Protein AF-A0AAW2S6A3-F1 (afdb_monomer_lite)

Radius of gyration: 23.34 Å; chains: 1; bounding box: 67×67×76 Å

Sequence (200 aa):
MFRDVSACNTYNYGDAVYWDARYVQEANCGSFDWYQRYSALRPFIRKYLSPSSRVLMVGCGNAVISEDMVKDGFEDIMNIDISSVAIEMMRKKLLKPGGLYMLITYGDPTVRMPHINQPVYNWKIELYIIPRPGFQRPAGSTESRSHLEPVPLTEKGLLPGDYVLEDPDSHFIYMCKKIDEPIDLSDKSTNPLTDGEMQR

Secondary structure (DSSP, 8-state):
-----TT-----TT-HHHHHHHHHHHTTT----SS--HHHHHHHHHHH--TTSEEEEES-TT-SHHHHHHHTT--EEEEE-S-HHHHHHHHHHH--TT-EEEEEES--HHHHHHHH--GGG-EEEEEEEEPPTT--PPTT------TTSPBP--TTSPPPTT---SSTTPEEEEEEEE-SS---TTS-------------

Structure (mmCIF, N/CA/C/O backbone):
data_AF-A0AAW2S6A3-F1
#
_entry.id   AF-A0AAW2S6A3-F1
#
loop_
_atom_site.group_PDB
_atom_site.id
_atom_site.type_symbol
_atom_site.label_atom_id
_atom_site.label_alt_id
_atom_site.label_comp_id
_atom_site.label_asym_id
_atom_site.label_entity_id
_atom_site.label_seq_id
_atom_site.pdbx_PDB_ins_code
_atom_site.Cartn_x
_atom_site.Cartn_y
_atom_site.Cartn_z
_atom_site.occupancy
_atom_site.B_iso_or_equiv
_atom_site.auth_seq_id
_atom_site.auth_comp_id
_atom_site.auth_asym_id
_atom_site.auth_atom_id
_atom_site.pdbx_PDB_model_num
ATOM 1 N N . MET A 1 1 ? -18.385 -50.351 -0.160 1.00 39.22 1 MET A N 1
ATOM 2 C CA . MET A 1 1 ? -18.879 -49.093 0.437 1.00 39.22 1 MET A CA 1
ATOM 3 C C . MET A 1 1 ? -18.134 -47.960 -0.250 1.00 39.22 1 MET A C 1
ATOM 5 O O . MET A 1 1 ? -16.996 -47.684 0.104 1.00 39.22 1 MET A O 1
ATOM 9 N N . PHE A 1 2 ? -18.708 -47.414 -1.322 1.00 40.25 2 PHE A N 1
ATOM 10 C CA . PHE A 1 2 ? -18.139 -46.255 -2.007 1.00 40.25 2 PHE A CA 1
ATOM 11 C C . PHE A 1 2 ? -18.362 -45.039 -1.109 1.00 40.25 2 PHE A C 1
ATOM 13 O O . PHE A 1 2 ? -19.500 -44.753 -0.743 1.00 40.25 2 PHE A O 1
ATOM 20 N N . ARG A 1 3 ? -17.281 -44.376 -0.689 1.00 41.81 3 ARG A N 1
ATOM 21 C CA . ARG A 1 3 ? -17.386 -43.047 -0.089 1.00 41.81 3 ARG A CA 1
ATOM 22 C C . ARG A 1 3 ? -17.643 -42.077 -1.231 1.00 41.81 3 ARG A C 1
ATOM 24 O O . ARG A 1 3 ? -16.766 -41.858 -2.058 1.00 41.81 3 ARG A O 1
ATOM 31 N N . ASP A 1 4 ? -18.862 -41.567 -1.278 1.00 42.16 4 ASP A N 1
ATOM 32 C CA . ASP A 1 4 ? -19.198 -40.380 -2.043 1.00 42.16 4 ASP A CA 1
ATOM 33 C C . ASP A 1 4 ? -18.387 -39.201 -1.474 1.00 42.16 4 ASP A C 1
ATOM 35 O O . ASP A 1 4 ? -18.490 -38.883 -0.289 1.00 42.16 4 ASP A O 1
ATOM 39 N N . VAL A 1 5 ? -17.509 -38.623 -2.295 1.00 46.72 5 VAL A N 1
ATOM 40 C CA . VAL A 1 5 ? -16.659 -37.469 -1.942 1.00 46.72 5 VAL A CA 1
ATOM 41 C C . VAL A 1 5 ? -17.256 -36.168 -2.506 1.00 46.72 5 VAL A C 1
ATOM 43 O O . VAL A 1 5 ? -16.611 -35.123 -2.493 1.00 46.72 5 VAL A O 1
ATOM 46 N N . SER A 1 6 ? -18.503 -36.188 -2.987 1.00 52.09 6 SER A N 1
ATOM 47 C CA . SER A 1 6 ? -19.123 -35.075 -3.717 1.00 52.09 6 SER A CA 1
ATOM 48 C C . SER A 1 6 ? -19.637 -33.906 -2.849 1.00 52.09 6 SER A C 1
ATOM 50 O O . SER A 1 6 ? -20.506 -33.159 -3.298 1.00 52.09 6 SER A O 1
ATOM 52 N N . ALA A 1 7 ? -19.134 -33.680 -1.629 1.00 43.81 7 ALA A N 1
ATOM 53 C CA . ALA A 1 7 ? -19.635 -32.566 -0.804 1.00 43.81 7 ALA A CA 1
ATOM 54 C C . ALA A 1 7 ? -18.634 -31.889 0.150 1.00 43.81 7 ALA A C 1
ATOM 56 O O . ALA A 1 7 ? -19.049 -31.135 1.028 1.00 43.81 7 ALA A O 1
ATOM 57 N N . CYS A 1 8 ? -17.324 -32.066 -0.032 1.00 43.72 8 CYS A N 1
ATOM 58 C CA . CYS A 1 8 ? -16.364 -31.105 0.513 1.00 43.72 8 CYS A CA 1
ATOM 59 C C . CYS A 1 8 ? -15.949 -30.173 -0.622 1.00 43.72 8 CYS A C 1
ATOM 61 O O . CYS A 1 8 ? -15.001 -30.463 -1.343 1.00 43.72 8 CYS A O 1
ATOM 63 N N . ASN A 1 9 ? -16.655 -29.052 -0.788 1.00 51.91 9 ASN A N 1
ATOM 64 C CA . ASN A 1 9 ? -16.094 -27.928 -1.530 1.00 51.91 9 ASN A CA 1
ATOM 65 C C . ASN A 1 9 ? -14.921 -27.419 -0.678 1.00 51.91 9 ASN A C 1
ATOM 67 O O . ASN A 1 9 ? -15.110 -26.627 0.246 1.00 51.91 9 ASN A O 1
ATOM 71 N N . THR A 1 10 ? -13.736 -28.003 -0.863 1.00 58.06 10 THR A N 1
ATOM 72 C CA . THR A 1 10 ? -12.538 -27.674 -0.089 1.00 58.06 10 THR A CA 1
ATOM 73 C C . THR A 1 10 ? -12.046 -26.314 -0.555 1.00 58.06 10 THR A C 1
ATOM 75 O O . THR A 1 10 ? -11.145 -26.220 -1.386 1.00 58.06 10 THR A O 1
ATOM 78 N N . TYR A 1 11 ? -12.678 -25.249 -0.065 1.00 70.88 11 TYR A N 1
ATOM 79 C CA . TYR A 1 11 ? -12.152 -23.904 -0.231 1.00 70.88 11 TYR A CA 1
ATOM 80 C C . TYR A 1 11 ? -10.756 -23.873 0.389 1.00 70.88 11 TYR A C 1
ATOM 82 O O . TYR A 1 11 ? -10.587 -24.103 1.589 1.00 70.88 11 TYR A O 1
ATOM 90 N N . ASN A 1 12 ? -9.743 -23.644 -0.443 1.00 83.62 12 ASN A N 1
ATOM 91 C CA . ASN A 1 12 ? -8.369 -23.539 0.015 1.00 83.62 12 ASN A CA 1
ATOM 92 C C . ASN A 1 12 ? -8.135 -22.135 0.582 1.00 83.62 12 ASN A C 1
ATOM 94 O O . ASN A 1 12 ? -7.592 -21.263 -0.087 1.00 83.62 12 ASN A O 1
ATOM 98 N N . TYR A 1 13 ? -8.553 -21.914 1.828 1.00 84.81 13 TYR A N 1
ATOM 99 C CA . TYR A 1 13 ? -8.375 -20.631 2.515 1.00 84.81 13 TYR A CA 1
ATOM 100 C C . TYR A 1 13 ? -6.903 -20.254 2.760 1.00 84.81 13 TYR A C 1
ATOM 102 O O . TYR A 1 13 ? -6.634 -19.133 3.182 1.00 84.81 13 TYR A O 1
ATOM 110 N N . GLY A 1 14 ? -5.950 -21.160 2.513 1.00 84.00 14 GLY A N 1
ATOM 111 C CA . GLY A 1 14 ? -4.520 -20.848 2.540 1.00 84.00 14 GLY A CA 1
ATOM 112 C C . GLY A 1 14 ? -3.981 -20.265 1.229 1.00 84.00 14 GLY A C 1
ATOM 113 O O . GLY A 1 14 ? -2.827 -19.851 1.195 1.00 84.00 14 GLY A O 1
ATOM 114 N N . ASP A 1 15 ? -4.779 -20.245 0.158 1.00 86.56 15 ASP A N 1
ATOM 115 C CA . ASP A 1 15 ? -4.350 -19.809 -1.172 1.00 86.56 15 ASP A CA 1
ATOM 116 C C . ASP A 1 15 ? -4.690 -18.334 -1.426 1.00 86.56 15 ASP A C 1
ATOM 118 O O . ASP A 1 15 ? -5.846 -17.914 -1.325 1.00 86.56 15 ASP A O 1
ATOM 122 N N . ALA A 1 16 ? -3.680 -17.550 -1.808 1.00 86.44 16 ALA A N 1
ATOM 123 C CA . ALA A 1 16 ? -3.842 -16.152 -2.192 1.00 86.44 16 ALA A CA 1
ATOM 124 C C . ALA A 1 16 ? -4.809 -15.990 -3.374 1.00 86.44 16 ALA A C 1
ATOM 126 O O . ALA A 1 16 ? -5.615 -15.063 -3.379 1.00 86.44 16 ALA A O 1
ATOM 127 N N . VAL A 1 17 ? -4.779 -16.916 -4.340 1.00 88.75 17 VAL A N 1
ATOM 128 C CA . VAL A 1 17 ? -5.611 -16.851 -5.553 1.00 88.75 17 VAL A CA 1
ATOM 129 C C . VAL A 1 17 ? -7.094 -16.972 -5.208 1.00 88.75 17 VAL A C 1
ATOM 131 O O . VAL A 1 17 ? -7.928 -16.282 -5.796 1.00 88.75 17 VAL A O 1
ATOM 134 N N . TYR A 1 18 ? -7.428 -17.811 -4.224 1.00 88.56 18 TYR A N 1
ATOM 135 C CA . TYR A 1 18 ? -8.796 -17.936 -3.727 1.00 88.56 18 TYR A CA 1
ATOM 136 C C . TYR A 1 18 ? -9.300 -16.603 -3.153 1.00 88.56 18 TYR A C 1
ATOM 138 O O . TYR A 1 18 ? -10.402 -16.157 -3.487 1.00 88.56 18 TYR A O 1
ATOM 146 N N . TRP A 1 19 ? -8.488 -15.946 -2.321 1.00 89.44 19 TRP A N 1
ATOM 147 C CA . TRP A 1 19 ? -8.846 -14.664 -1.716 1.00 89.44 19 TRP A CA 1
ATOM 148 C C . TRP A 1 19 ? -8.882 -13.524 -2.732 1.00 89.44 19 TRP A C 1
ATOM 150 O O . TRP A 1 19 ? -9.838 -12.753 -2.724 1.00 89.44 19 TRP A O 1
ATOM 160 N N . ASP A 1 20 ? -7.915 -13.453 -3.648 1.00 89.44 20 ASP A N 1
ATOM 161 C CA . ASP A 1 20 ? -7.903 -12.472 -4.736 1.00 89.44 20 ASP A CA 1
ATOM 162 C C . ASP A 1 20 ? -9.191 -12.571 -5.569 1.00 89.44 20 ASP A C 1
ATOM 164 O O . ASP A 1 20 ? -9.867 -11.563 -5.783 1.00 89.44 20 ASP A O 1
ATOM 168 N N . ALA A 1 21 ? -9.598 -13.785 -5.962 1.00 89.00 21 ALA A N 1
ATOM 169 C CA . ALA A 1 21 ? -10.842 -14.002 -6.702 1.00 89.00 21 ALA A CA 1
ATOM 170 C C . ALA A 1 21 ? -12.079 -13.54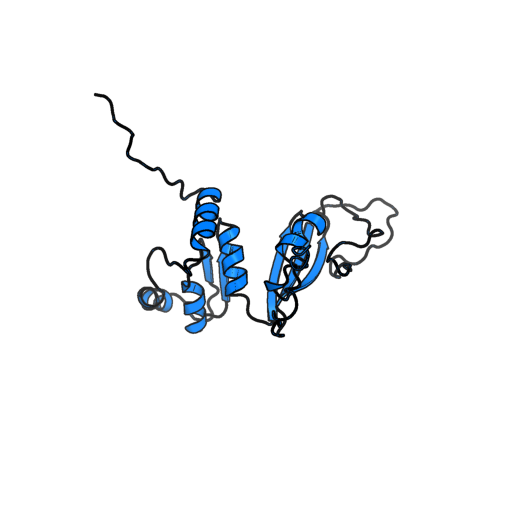7 -5.911 1.00 89.00 21 ALA A C 1
ATOM 172 O O . ALA A 1 21 ? -12.973 -12.906 -6.471 1.00 89.00 21 ALA A O 1
ATOM 173 N N . ARG A 1 22 ? -12.122 -13.835 -4.605 1.00 87.19 22 ARG A N 1
ATOM 174 C CA . ARG A 1 22 ? -13.212 -13.401 -3.725 1.00 87.19 22 ARG A CA 1
ATOM 175 C C . ARG A 1 22 ? -13.288 -11.876 -3.625 1.00 87.19 22 ARG A C 1
ATOM 177 O O . ARG A 1 22 ? -14.363 -11.313 -3.812 1.00 87.19 22 ARG A O 1
ATOM 184 N N . TYR A 1 23 ? -12.170 -11.204 -3.363 1.00 87.69 23 TYR A N 1
ATOM 185 C CA . TYR A 1 23 ? -12.155 -9.749 -3.203 1.00 87.69 23 TYR A CA 1
ATOM 186 C C . TYR A 1 23 ? -12.426 -9.006 -4.513 1.00 87.69 23 TYR A C 1
ATOM 188 O O . TYR A 1 23 ? -13.050 -7.950 -4.479 1.00 87.69 23 TYR A O 1
ATOM 196 N N . VAL A 1 24 ? -12.051 -9.566 -5.670 1.00 86.75 24 VAL A N 1
ATOM 197 C CA . VAL A 1 24 ? -12.466 -9.023 -6.976 1.00 86.75 24 VAL A CA 1
ATOM 198 C C . VAL A 1 24 ? -13.988 -9.077 -7.137 1.00 86.75 24 VAL A C 1
ATOM 200 O O . VAL A 1 24 ? -14.584 -8.100 -7.585 1.00 86.75 24 VAL A O 1
ATOM 203 N N . GLN A 1 25 ? -14.632 -10.184 -6.750 1.00 82.44 25 GLN A N 1
ATOM 204 C CA . GLN A 1 25 ? -16.095 -10.306 -6.808 1.00 82.44 25 GLN A CA 1
ATOM 205 C C . GLN A 1 25 ? -16.791 -9.359 -5.820 1.00 82.44 25 GLN A C 1
ATOM 207 O O . GLN A 1 25 ? -17.794 -8.733 -6.158 1.00 82.44 25 GLN A O 1
ATOM 212 N N . GLU A 1 26 ? -16.242 -9.221 -4.613 1.00 77.12 26 GLU A N 1
ATOM 213 C CA . GLU A 1 26 ? -16.796 -8.380 -3.547 1.00 77.12 26 GLU A CA 1
ATOM 214 C C . GLU A 1 26 ? -16.420 -6.893 -3.668 1.00 77.12 26 GLU A C 1
ATOM 216 O O . GLU A 1 26 ? -16.940 -6.076 -2.906 1.00 77.12 26 GLU A O 1
ATOM 221 N N . ALA A 1 27 ? -15.579 -6.503 -4.635 1.00 66.25 27 ALA A N 1
ATOM 222 C CA . ALA A 1 27 ? -15.115 -5.122 -4.813 1.00 66.25 27 ALA A CA 1
ATOM 223 C C . ALA A 1 27 ? -16.266 -4.103 -4.949 1.00 66.25 27 ALA A C 1
ATOM 225 O O . ALA A 1 27 ? -16.119 -2.952 -4.538 1.00 66.25 27 ALA A O 1
ATOM 226 N N . ASN A 1 28 ? -17.424 -4.540 -5.457 1.00 61.91 28 ASN A N 1
ATOM 227 C CA . ASN A 1 28 ? -18.630 -3.719 -5.614 1.00 61.91 28 ASN A CA 1
ATOM 228 C C . ASN A 1 28 ? -19.644 -3.865 -4.462 1.00 61.91 28 ASN A C 1
ATOM 230 O O . ASN A 1 28 ? -20.645 -3.152 -4.438 1.00 61.91 28 ASN A O 1
ATOM 234 N N . CYS A 1 29 ? -19.419 -4.782 -3.516 1.00 62.75 29 CYS A N 1
ATOM 235 C CA . CYS A 1 29 ? -20.371 -5.127 -2.452 1.00 62.75 29 CYS A CA 1
ATOM 236 C C . CYS A 1 29 ? -20.053 -4.472 -1.095 1.00 62.75 29 CYS A C 1
ATOM 238 O O . CYS A 1 29 ? -20.813 -4.637 -0.142 1.00 62.75 29 CYS A O 1
ATOM 240 N N . GLY A 1 30 ? -18.972 -3.689 -1.011 1.00 66.38 30 GLY A N 1
ATOM 241 C CA . GLY A 1 30 ? -18.568 -2.959 0.194 1.00 66.38 30 GLY A CA 1
ATOM 242 C C . GLY A 1 30 ? -17.642 -3.752 1.126 1.00 66.38 30 GLY A C 1
ATOM 243 O O . GLY A 1 30 ? -17.182 -4.843 0.805 1.00 66.38 30 GLY A O 1
ATOM 244 N N . SER A 1 31 ? -17.313 -3.166 2.283 1.00 73.94 31 SER A N 1
ATOM 245 C CA . SER A 1 31 ? -16.438 -3.793 3.286 1.00 73.94 31 SER A CA 1
ATOM 246 C C . SER A 1 31 ? -17.131 -4.938 4.027 1.00 73.94 31 SER A C 1
ATOM 248 O O . SER A 1 31 ? -18.258 -4.775 4.506 1.00 73.94 31 SER A O 1
ATOM 250 N N . PHE A 1 32 ? -16.416 -6.048 4.216 1.00 75.94 32 PHE A N 1
ATOM 251 C CA . PHE A 1 32 ? -16.918 -7.251 4.871 1.00 75.94 32 PHE A CA 1
ATOM 252 C C . PHE A 1 32 ? -16.062 -7.619 6.093 1.00 75.94 32 PHE A C 1
ATOM 254 O O . PHE A 1 32 ? -14.840 -7.658 6.023 1.00 75.94 32 PHE A O 1
ATOM 261 N N . ASP A 1 33 ? -16.712 -7.903 7.223 1.00 67.00 33 ASP A N 1
ATOM 262 C CA . ASP A 1 33 ? -16.065 -8.487 8.401 1.00 67.00 33 ASP A CA 1
ATOM 263 C C . ASP A 1 33 ? -16.536 -9.938 8.521 1.00 67.00 33 ASP A C 1
ATOM 265 O O . ASP A 1 33 ? -17.720 -10.191 8.740 1.00 67.00 33 ASP A O 1
ATOM 269 N N . TRP A 1 34 ? -15.616 -10.894 8.380 1.00 73.81 34 TRP A N 1
ATOM 270 C CA . TRP A 1 34 ? -15.955 -12.322 8.333 1.00 73.81 34 TRP A CA 1
ATOM 271 C C . TRP A 1 34 ? -16.516 -12.878 9.651 1.00 73.81 34 TRP A C 1
ATOM 273 O O . TRP A 1 34 ? -17.207 -13.895 9.631 1.00 73.81 34 TRP A O 1
ATOM 283 N N . TYR A 1 35 ? -16.222 -12.226 10.784 1.00 75.06 35 TYR A N 1
ATOM 284 C CA . TYR A 1 35 ? -16.637 -12.665 12.119 1.00 75.06 35 TYR A CA 1
ATOM 285 C C . TYR A 1 35 ? -17.511 -11.642 12.850 1.00 75.06 35 TYR A C 1
ATOM 287 O O . TYR A 1 35 ? -18.718 -11.834 12.979 1.00 75.06 35 TYR A O 1
ATOM 295 N N . GLN A 1 36 ? -16.904 -10.578 13.384 1.00 81.50 36 GLN A N 1
ATOM 296 C CA . GLN A 1 36 ? -17.566 -9.597 14.244 1.00 81.50 36 GLN A CA 1
ATOM 297 C C . GLN A 1 36 ? -17.041 -8.190 13.970 1.00 81.50 36 GLN A C 1
ATOM 299 O O . GLN A 1 36 ? -15.874 -8.004 13.627 1.00 81.50 36 GLN A O 1
ATOM 304 N N . ARG A 1 37 ? -17.904 -7.190 14.176 1.00 86.19 37 ARG A N 1
ATOM 305 C CA . ARG A 1 37 ? -17.538 -5.769 14.096 1.00 86.19 37 ARG A CA 1
ATOM 306 C C . ARG A 1 37 ? -16.706 -5.343 15.306 1.00 86.19 37 ARG A C 1
ATOM 308 O O . ARG A 1 37 ? -16.787 -5.945 16.381 1.00 86.19 37 ARG A O 1
ATOM 315 N N . TYR A 1 38 ? -15.980 -4.233 15.159 1.00 88.38 38 TYR A N 1
ATOM 316 C CA . TYR A 1 38 ? -15.169 -3.663 16.236 1.00 88.38 38 TYR A CA 1
ATOM 317 C C . TYR A 1 38 ? -15.968 -3.420 17.522 1.00 88.38 38 TYR A C 1
ATOM 319 O O . TYR A 1 38 ? -15.468 -3.699 18.605 1.00 88.38 38 TYR A O 1
ATOM 327 N N . SER A 1 39 ? -17.226 -2.978 17.428 1.00 90.19 39 SER A N 1
ATOM 328 C CA . SER A 1 39 ? -18.087 -2.710 18.590 1.00 90.19 39 SER A CA 1
ATOM 329 C C . SER A 1 39 ? -18.202 -3.896 19.557 1.00 90.19 39 SER A C 1
ATOM 331 O O . SER A 1 39 ? -18.179 -3.693 20.771 1.00 90.19 39 SER A O 1
ATOM 333 N N . ALA A 1 40 ? -18.262 -5.125 19.038 1.00 89.62 40 ALA A N 1
ATOM 334 C CA . ALA A 1 40 ? -18.325 -6.343 19.844 1.00 89.62 40 ALA A CA 1
ATOM 335 C C . ALA A 1 40 ? -16.952 -6.749 20.412 1.00 89.62 40 ALA A C 1
ATOM 337 O O . ALA A 1 40 ? -16.868 -7.278 21.520 1.00 89.62 40 ALA A O 1
ATOM 338 N N . LEU A 1 41 ? -15.868 -6.485 19.675 1.00 90.62 41 LEU A N 1
ATOM 339 C CA . LEU A 1 41 ? -14.498 -6.843 20.067 1.00 90.62 41 LEU A CA 1
ATOM 340 C C . LEU A 1 41 ? -13.832 -5.794 20.970 1.00 90.62 41 LEU A C 1
ATOM 342 O O . LEU A 1 41 ? -12.887 -6.107 21.700 1.00 90.62 41 LEU A O 1
ATOM 346 N N . ARG A 1 42 ? -14.341 -4.560 20.962 1.00 92.50 42 ARG A N 1
ATOM 347 C CA . ARG A 1 42 ? -13.780 -3.405 21.666 1.00 92.50 42 ARG A CA 1
ATOM 348 C C . ARG A 1 42 ? -13.494 -3.664 23.149 1.00 92.50 42 ARG A C 1
ATOM 350 O O . ARG A 1 42 ? -12.398 -3.302 23.571 1.00 92.50 42 ARG A O 1
ATOM 357 N N . PRO A 1 43 ? -14.376 -4.297 23.953 1.00 93.88 43 PRO A N 1
ATOM 358 C CA . PRO A 1 43 ? -14.081 -4.554 25.366 1.00 93.88 43 PRO A CA 1
ATOM 359 C C . PRO A 1 43 ? -12.847 -5.441 25.569 1.00 93.88 43 PRO A C 1
ATOM 361 O O . PRO A 1 43 ? -12.069 -5.216 26.491 1.00 93.88 43 PRO A O 1
ATOM 364 N N . PHE A 1 44 ? -12.639 -6.420 24.686 1.00 92.69 44 PHE A N 1
ATOM 365 C CA . PHE A 1 44 ? -11.481 -7.311 24.732 1.00 92.69 44 PHE A CA 1
ATOM 366 C C . PHE A 1 44 ? -10.221 -6.582 24.278 1.00 92.69 44 PHE A C 1
ATOM 368 O O . PHE A 1 44 ? -9.203 -6.633 24.958 1.00 92.69 44 PHE A O 1
ATOM 375 N N . ILE A 1 45 ? -10.307 -5.837 23.177 1.00 90.94 45 ILE A N 1
ATOM 376 C CA . ILE A 1 45 ? -9.186 -5.059 22.640 1.00 90.94 45 ILE A CA 1
ATOM 377 C C . ILE A 1 45 ? -8.707 -4.029 23.669 1.00 90.94 45 ILE A C 1
ATOM 379 O O . ILE A 1 45 ? -7.524 -3.988 23.995 1.00 90.94 45 ILE A O 1
ATOM 383 N N . ARG A 1 46 ? -9.628 -3.264 24.264 1.00 91.56 46 ARG A N 1
ATOM 384 C CA . ARG A 1 46 ? -9.316 -2.245 25.279 1.00 91.56 46 ARG A CA 1
ATOM 385 C C . ARG A 1 46 ? -8.800 -2.810 26.595 1.00 91.56 46 ARG A C 1
ATOM 387 O O . ARG A 1 46 ? -8.148 -2.089 27.340 1.00 91.56 46 ARG A O 1
ATOM 394 N N . LYS A 1 47 ? -9.081 -4.080 26.888 1.00 94.12 47 LYS A N 1
ATOM 395 C CA . LYS A 1 47 ? -8.542 -4.752 28.072 1.00 94.12 47 LYS A CA 1
ATOM 396 C C . LYS A 1 47 ? -7.031 -4.982 27.967 1.00 94.12 47 LYS A C 1
ATOM 398 O O . LYS A 1 47 ? -6.365 -4.990 28.997 1.00 94.12 47 LYS A O 1
ATOM 403 N N . TYR A 1 48 ? -6.507 -5.183 26.756 1.00 92.38 48 TYR A N 1
ATOM 404 C CA . TYR A 1 48 ? -5.105 -5.561 26.540 1.00 92.38 48 TYR A CA 1
ATOM 405 C C . TYR A 1 48 ? -4.275 -4.498 25.816 1.00 92.38 48 TYR A C 1
ATOM 407 O O . TYR A 1 48 ? -3.060 -4.479 25.986 1.00 92.38 48 TYR A O 1
ATOM 415 N N . LEU A 1 49 ? -4.902 -3.625 25.024 1.00 91.25 49 LEU A N 1
ATOM 416 C CA . LEU A 1 49 ? -4.211 -2.653 24.181 1.00 91.25 49 LEU A CA 1
ATOM 417 C C . LEU A 1 49 ? -4.556 -1.215 24.576 1.00 91.25 49 LEU A C 1
ATOM 419 O O . LEU A 1 49 ? -5.725 -0.855 24.750 1.00 91.25 49 LEU A O 1
ATOM 423 N N . SER A 1 50 ? -3.522 -0.376 24.654 1.00 91.88 50 SER A N 1
ATOM 424 C CA . SER A 1 50 ? -3.668 1.079 24.726 1.00 91.88 50 SER A CA 1
ATOM 425 C C . SER A 1 50 ? -3.773 1.683 23.315 1.00 91.88 50 SER A C 1
ATOM 427 O O . SER A 1 50 ? -3.229 1.108 22.375 1.00 91.88 50 SER A O 1
ATOM 429 N N . PRO A 1 51 ? -4.390 2.868 23.149 1.00 91.81 51 PRO A N 1
ATOM 430 C CA . PRO A 1 51 ? -4.384 3.613 21.881 1.00 91.81 51 PRO A CA 1
ATOM 431 C C . PRO A 1 51 ? -2.994 3.858 21.277 1.00 91.81 51 PRO A C 1
ATOM 433 O O . PRO A 1 51 ? -2.827 3.857 20.064 1.00 91.81 51 PRO A O 1
ATOM 436 N N . SER A 1 52 ? -1.990 4.022 22.139 1.00 92.25 52 SER A N 1
ATOM 437 C CA . SER A 1 52 ? -0.586 4.216 21.767 1.00 92.25 52 SER A CA 1
ATOM 438 C C . SER A 1 52 ? 0.163 2.916 21.445 1.00 92.25 52 SER A C 1
ATOM 440 O O . SER A 1 52 ? 1.351 2.948 21.126 1.00 92.25 52 SER A O 1
ATOM 442 N N . SER A 1 53 ? -0.485 1.756 21.588 1.00 92.06 53 SER A N 1
ATOM 443 C CA . SER A 1 53 ? 0.123 0.470 21.253 1.00 92.06 53 SER A CA 1
ATOM 444 C C . SER A 1 53 ? 0.275 0.340 19.741 1.00 92.06 53 SER A C 1
ATOM 446 O O . SER A 1 53 ? -0.642 0.667 18.993 1.00 92.06 53 SER A O 1
ATOM 448 N N . ARG A 1 54 ? 1.408 -0.214 19.299 1.00 90.69 54 ARG A N 1
ATOM 449 C CA . ARG A 1 54 ? 1.624 -0.574 17.894 1.00 90.69 54 ARG A CA 1
ATOM 450 C C . ARG A 1 54 ? 0.950 -1.906 17.602 1.00 90.69 54 ARG A C 1
ATOM 452 O O . ARG A 1 54 ? 1.266 -2.905 18.253 1.00 90.69 54 ARG A O 1
ATOM 459 N N . VAL A 1 55 ? 0.028 -1.924 16.648 1.00 91.06 55 VAL A N 1
ATOM 460 C CA . VAL A 1 55 ? -0.805 -3.091 16.337 1.00 91.06 55 VAL A CA 1
ATOM 461 C C . VAL A 1 55 ? -0.468 -3.613 14.945 1.00 91.06 55 VAL A C 1
ATOM 463 O O . VAL A 1 55 ? -0.523 -2.874 13.970 1.00 91.06 55 VAL A O 1
ATOM 466 N N . LEU A 1 56 ? -0.167 -4.907 14.837 1.00 90.56 56 LEU A N 1
ATOM 467 C CA . LEU A 1 56 ? -0.088 -5.611 13.557 1.00 90.56 56 LEU A CA 1
ATOM 468 C C . LEU A 1 56 ? -1.366 -6.432 13.359 1.00 90.56 56 LEU A C 1
ATOM 470 O O . LEU A 1 56 ? -1.617 -7.383 14.099 1.00 90.56 56 LEU A O 1
ATOM 474 N N . MET A 1 57 ? -2.163 -6.068 12.360 1.00 87.88 57 MET A N 1
ATOM 475 C CA . MET A 1 57 ? -3.383 -6.761 11.962 1.00 87.88 57 MET A CA 1
ATOM 476 C C . MET A 1 57 ? -3.077 -7.707 10.797 1.00 87.88 57 MET A C 1
ATOM 478 O O . MET A 1 57 ? -2.892 -7.271 9.660 1.00 87.88 57 MET A O 1
ATOM 482 N N . VAL A 1 58 ? -3.002 -9.006 11.090 1.00 89.19 58 VAL A N 1
ATOM 483 C CA . VAL A 1 58 ? -2.688 -10.056 10.111 1.00 89.19 58 VAL A CA 1
ATOM 484 C C . VAL A 1 58 ? -3.970 -10.634 9.519 1.00 89.19 58 VAL A C 1
ATOM 486 O O . VAL A 1 58 ? -4.849 -11.051 10.268 1.00 89.19 58 VAL A O 1
ATOM 489 N N . GLY A 1 59 ? -4.059 -10.690 8.189 1.00 88.44 59 GLY A N 1
ATOM 490 C CA . GLY A 1 59 ? -5.265 -11.126 7.482 1.00 88.44 59 GLY A CA 1
ATOM 491 C C . GLY A 1 59 ? -6.364 -10.069 7.552 1.00 88.44 59 GLY A C 1
ATOM 492 O O . GLY A 1 59 ? -7.490 -10.365 7.952 1.00 88.44 59 GLY A O 1
ATOM 493 N N . CYS A 1 60 ? -6.020 -8.811 7.260 1.00 88.00 60 CYS A N 1
ATOM 494 C CA . CYS A 1 60 ? -6.950 -7.694 7.412 1.00 88.00 60 CYS A CA 1
ATOM 495 C C . CYS A 1 60 ? -8.129 -7.737 6.428 1.00 88.00 60 CYS A C 1
ATOM 497 O O . CYS A 1 60 ? -9.164 -7.127 6.696 1.00 88.00 60 CYS A O 1
ATOM 499 N N . GLY A 1 61 ? -7.980 -8.412 5.286 1.00 87.88 61 GLY A N 1
ATOM 500 C CA . GLY A 1 61 ? -8.964 -8.434 4.215 1.00 87.88 61 GLY A CA 1
ATOM 501 C C . GLY A 1 61 ? -9.434 -7.038 3.813 1.00 87.88 61 GLY A C 1
ATOM 502 O O . GLY A 1 61 ? -8.648 -6.093 3.761 1.00 87.88 61 GLY A O 1
ATOM 503 N N . ASN A 1 62 ? -10.740 -6.904 3.580 1.00 85.19 62 ASN A N 1
ATOM 504 C CA . ASN A 1 62 ? -11.435 -5.628 3.384 1.00 85.19 62 ASN A CA 1
ATOM 505 C C . ASN A 1 62 ? -12.215 -5.167 4.642 1.00 85.19 62 ASN A C 1
ATOM 507 O O . ASN A 1 62 ? -13.162 -4.373 4.528 1.00 85.19 62 ASN A O 1
ATOM 511 N N . ALA A 1 63 ? -11.829 -5.676 5.821 1.00 84.38 63 ALA A N 1
ATOM 512 C CA . ALA A 1 63 ? -12.472 -5.432 7.111 1.00 84.38 63 ALA A CA 1
ATOM 513 C C . ALA A 1 63 ? -12.418 -3.954 7.525 1.00 84.38 63 ALA A C 1
ATOM 515 O O . ALA A 1 63 ? -11.474 -3.227 7.203 1.00 84.38 63 ALA A O 1
ATOM 516 N N . VAL A 1 64 ? -13.412 -3.490 8.291 1.00 85.81 64 VAL A N 1
ATOM 517 C CA . VAL A 1 64 ? -13.424 -2.098 8.800 1.00 85.81 64 VAL A CA 1
ATOM 518 C C . VAL A 1 64 ? -12.832 -1.971 10.200 1.00 85.81 64 VAL A C 1
ATOM 520 O O . VAL A 1 64 ? -12.686 -0.859 10.699 1.00 85.81 64 VAL A O 1
ATOM 523 N N . ILE A 1 65 ? -12.469 -3.090 10.833 1.00 88.00 65 ILE A N 1
ATOM 524 C CA . ILE A 1 65 ? -12.016 -3.115 12.227 1.00 88.00 65 ILE A CA 1
ATOM 525 C C . ILE A 1 65 ? -10.871 -2.131 12.501 1.00 88.00 65 ILE A C 1
ATOM 527 O O . ILE A 1 65 ? -10.935 -1.384 13.473 1.00 88.00 65 ILE A O 1
ATOM 531 N N . SER A 1 66 ? -9.871 -2.061 11.620 1.00 88.06 66 SER A N 1
ATOM 532 C CA . SER A 1 66 ? -8.731 -1.151 11.774 1.00 88.06 66 SER A CA 1
ATOM 533 C C . SER A 1 66 ? -9.139 0.318 11.633 1.00 88.06 66 SER A C 1
ATOM 535 O O . SER A 1 66 ? -8.595 1.179 12.315 1.00 88.06 66 SER A O 1
ATOM 537 N N . GLU A 1 67 ? -10.135 0.616 10.798 1.00 87.50 67 GLU A N 1
ATOM 538 C CA . GLU A 1 67 ? -10.689 1.966 10.655 1.00 87.50 67 GLU A CA 1
ATOM 539 C C . GLU A 1 67 ? -11.415 2.399 11.934 1.00 87.50 67 GLU A C 1
ATOM 541 O O . GLU A 1 67 ? -11.221 3.512 12.426 1.00 87.50 67 GLU A O 1
ATOM 546 N N . ASP A 1 68 ? -12.225 1.506 12.500 1.00 90.25 68 ASP A N 1
ATOM 547 C CA . ASP A 1 68 ? -12.963 1.777 13.731 1.00 90.25 68 ASP A CA 1
ATOM 548 C C . ASP A 1 68 ? -12.039 1.849 14.953 1.00 90.25 68 ASP A C 1
ATOM 550 O O . ASP A 1 68 ? -12.269 2.668 15.842 1.00 90.25 68 ASP A O 1
ATOM 554 N N . MET A 1 69 ? -10.948 1.078 14.973 1.00 90.25 69 MET A N 1
ATOM 555 C CA . MET A 1 69 ? -9.885 1.231 15.971 1.00 90.25 69 MET A CA 1
ATOM 556 C C . MET A 1 69 ? -9.242 2.618 15.897 1.00 90.25 69 MET A C 1
ATOM 558 O O . MET A 1 69 ? -9.069 3.260 16.931 1.00 90.25 69 MET A O 1
ATOM 562 N N . VAL A 1 70 ? -8.949 3.123 14.695 1.00 89.25 70 VAL A N 1
ATOM 563 C CA . VAL A 1 70 ? -8.428 4.491 14.531 1.00 89.25 70 VAL A CA 1
ATOM 564 C C . VAL A 1 70 ? -9.435 5.530 15.032 1.00 89.25 70 V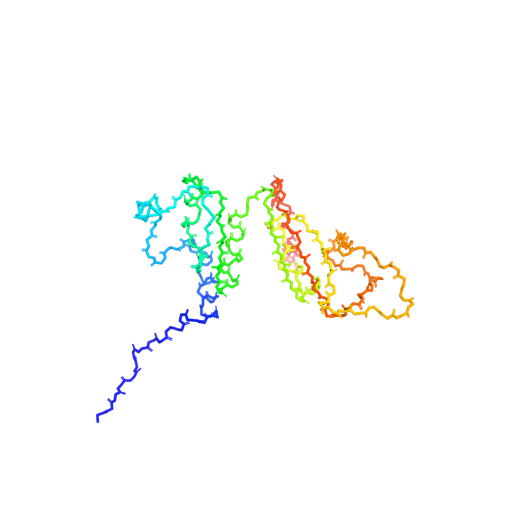AL A C 1
ATOM 566 O O . VAL A 1 70 ? -9.050 6.469 15.726 1.00 89.25 70 VAL A O 1
ATOM 569 N N . LYS A 1 71 ? -10.736 5.354 14.758 1.00 89.50 71 LYS A N 1
ATOM 570 C CA . LYS A 1 71 ? -11.792 6.233 15.308 1.00 89.50 71 LYS A CA 1
ATOM 571 C C . LYS A 1 71 ? -11.876 6.165 16.835 1.00 89.50 71 LYS A C 1
ATOM 573 O O . LYS A 1 71 ? -12.219 7.158 17.467 1.00 89.50 71 LYS A O 1
ATOM 578 N N . ASP A 1 72 ? -11.545 5.019 17.425 1.00 91.38 72 ASP A N 1
ATOM 579 C CA . ASP A 1 72 ? -11.444 4.832 18.877 1.00 91.38 72 ASP A CA 1
ATOM 580 C C . ASP A 1 72 ? -10.096 5.325 19.455 1.00 91.38 72 ASP A C 1
ATOM 582 O O . ASP A 1 72 ? -9.842 5.199 20.654 1.00 91.38 72 ASP A O 1
ATOM 586 N N . GLY A 1 73 ? -9.232 5.922 18.630 1.00 92.12 73 GLY A N 1
ATOM 587 C CA . GLY A 1 73 ? -8.015 6.619 19.045 1.00 92.12 73 GLY A CA 1
ATOM 588 C C . GLY A 1 73 ? -6.718 5.836 18.868 1.00 92.12 73 GLY A C 1
ATOM 589 O O . GLY A 1 73 ? -5.676 6.344 19.262 1.00 92.12 73 GLY A O 1
ATOM 590 N N . PHE A 1 74 ? -6.747 4.626 18.305 1.00 92.06 74 PHE A N 1
ATOM 591 C CA . PHE A 1 74 ? -5.512 3.907 17.985 1.00 92.06 74 PHE A CA 1
ATOM 592 C C . PHE A 1 74 ? -4.719 4.635 16.893 1.00 92.06 74 PHE A C 1
ATOM 594 O O . PHE A 1 74 ? -5.281 5.025 15.870 1.00 92.06 74 PHE A O 1
ATOM 601 N N . GLU A 1 75 ? -3.416 4.794 17.109 1.00 86.62 75 GLU A N 1
ATOM 602 C CA . GLU A 1 75 ? -2.572 5.642 16.253 1.00 86.62 75 GLU A CA 1
ATOM 603 C C . GLU A 1 75 ? -1.735 4.839 15.250 1.00 86.62 75 GLU A C 1
ATOM 605 O O . GLU A 1 75 ? -1.587 5.257 14.102 1.00 86.62 75 GLU A O 1
ATOM 610 N N . ASP A 1 76 ? -1.218 3.677 15.660 1.00 86.50 76 ASP A N 1
ATOM 611 C CA . ASP A 1 76 ? -0.273 2.882 14.870 1.00 86.50 76 ASP A CA 1
ATOM 612 C C . ASP A 1 76 ? -0.818 1.467 14.624 1.00 86.50 76 ASP A C 1
ATOM 614 O O . ASP A 1 76 ? -0.729 0.579 15.479 1.00 86.50 76 ASP A O 1
ATOM 618 N N . ILE A 1 77 ? -1.424 1.273 13.446 1.00 89.38 77 ILE A N 1
ATOM 619 C CA . ILE A 1 77 ? -1.956 -0.015 12.992 1.00 89.38 77 ILE A CA 1
ATOM 620 C C . ILE A 1 77 ? -1.386 -0.354 11.614 1.00 89.38 77 ILE A C 1
ATOM 622 O O . ILE A 1 77 ? -1.707 0.291 10.613 1.00 89.38 77 ILE A O 1
ATOM 626 N N . MET A 1 78 ? -0.607 -1.429 11.546 1.00 88.31 78 MET A N 1
ATOM 627 C CA . MET A 1 78 ? -0.120 -2.019 10.303 1.00 88.31 78 MET A CA 1
ATOM 628 C C . MET A 1 78 ? -1.046 -3.157 9.875 1.00 88.31 78 MET A C 1
ATOM 630 O O . MET A 1 78 ? -1.252 -4.102 10.628 1.00 88.31 78 MET A O 1
ATOM 634 N N . ASN A 1 79 ? -1.589 -3.086 8.661 1.00 89.44 79 ASN A N 1
ATOM 635 C CA . ASN A 1 79 ? -2.446 -4.130 8.097 1.00 89.44 79 ASN A CA 1
ATOM 636 C C . ASN A 1 79 ? -1.666 -4.948 7.064 1.00 89.44 79 ASN A C 1
ATOM 638 O O . ASN A 1 79 ? -1.049 -4.365 6.171 1.00 89.44 79 ASN A O 1
ATOM 642 N N . ILE A 1 80 ? -1.717 -6.276 7.172 1.00 88.62 80 ILE A N 1
ATOM 643 C CA . ILE A 1 80 ? -1.146 -7.196 6.181 1.00 88.62 80 ILE A CA 1
ATOM 644 C C . ILE A 1 80 ? -2.177 -8.249 5.776 1.00 88.62 80 ILE A C 1
ATOM 646 O O . ILE A 1 80 ? -3.009 -8.661 6.584 1.00 88.62 80 ILE A O 1
ATOM 650 N N . ASP A 1 81 ? -2.097 -8.714 4.536 1.00 90.75 81 ASP A N 1
ATOM 651 C CA . ASP A 1 81 ? -2.939 -9.776 3.993 1.00 90.75 81 ASP A CA 1
ATOM 652 C C . ASP A 1 81 ? -2.155 -10.560 2.936 1.00 90.75 81 ASP A C 1
ATOM 654 O O . ASP A 1 81 ? -1.205 -10.040 2.346 1.00 90.75 81 ASP A O 1
ATOM 658 N N . ILE A 1 82 ? -2.545 -11.814 2.714 1.00 88.19 82 ILE A N 1
ATOM 659 C CA . ILE A 1 82 ? -1.980 -12.651 1.654 1.00 88.19 82 ILE A CA 1
ATOM 660 C C . ILE A 1 82 ? -2.508 -12.229 0.273 1.00 88.19 82 ILE A C 1
ATOM 662 O O . ILE A 1 82 ? -1.829 -12.415 -0.736 1.00 88.19 82 ILE A O 1
ATOM 666 N N . SER A 1 83 ? -3.706 -11.640 0.230 1.00 89.00 83 SER A N 1
ATOM 667 C CA . SER A 1 83 ? -4.330 -11.134 -0.984 1.00 89.00 83 SER A CA 1
ATOM 668 C C . SER A 1 83 ? -3.793 -9.755 -1.351 1.00 89.00 83 SER A C 1
ATOM 670 O O . SER A 1 83 ? -3.982 -8.762 -0.640 1.00 89.00 83 SER A O 1
ATOM 672 N N . SER A 1 84 ? -3.183 -9.676 -2.531 1.00 86.12 84 SER A N 1
ATOM 673 C CA . SER A 1 84 ? -2.738 -8.405 -3.105 1.00 86.12 84 SER A CA 1
ATOM 674 C C . SER A 1 84 ? -3.919 -7.484 -3.435 1.00 86.12 84 SER A C 1
ATOM 676 O 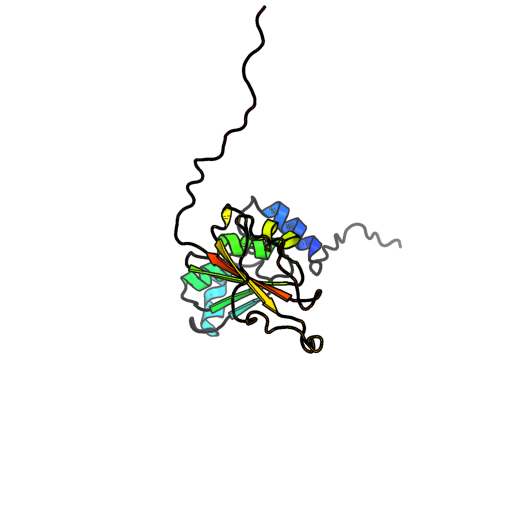O . SER A 1 84 ? -3.825 -6.266 -3.264 1.00 86.12 84 SER A O 1
ATOM 678 N N . VAL A 1 85 ? -5.059 -8.069 -3.826 1.00 88.19 85 VAL A N 1
ATOM 679 C CA . VAL A 1 85 ? -6.306 -7.347 -4.111 1.00 88.19 85 VAL A CA 1
ATOM 680 C C . VAL A 1 85 ? -6.847 -6.674 -2.847 1.00 88.19 85 VAL A C 1
ATOM 682 O O . VAL A 1 85 ? -7.204 -5.496 -2.893 1.00 88.19 85 VAL A O 1
ATOM 685 N N . ALA A 1 86 ? -6.857 -7.375 -1.708 1.00 86.69 86 ALA A N 1
ATOM 686 C CA . ALA A 1 86 ? -7.305 -6.810 -0.434 1.00 86.69 86 ALA A CA 1
ATOM 687 C C . ALA A 1 86 ? -6.451 -5.612 -0.003 1.00 86.69 86 ALA A C 1
ATOM 689 O O . ALA A 1 86 ? -6.986 -4.556 0.344 1.00 86.69 86 ALA A O 1
ATOM 690 N N . ILE A 1 87 ? -5.122 -5.747 -0.082 1.00 87.81 87 ILE A N 1
ATOM 691 C CA . ILE A 1 87 ? -4.201 -4.652 0.241 1.00 87.81 87 ILE A CA 1
ATOM 692 C C . ILE A 1 87 ? -4.443 -3.450 -0.669 1.00 87.81 87 ILE A C 1
ATOM 694 O O . ILE A 1 87 ? -4.489 -2.321 -0.181 1.00 87.81 87 ILE A O 1
ATOM 698 N N . GLU A 1 88 ? -4.675 -3.668 -1.962 1.00 84.75 88 GLU A N 1
ATOM 699 C CA . GLU A 1 88 ? -4.989 -2.586 -2.895 1.00 84.75 88 GLU A CA 1
ATOM 700 C C . GLU A 1 88 ? -6.298 -1.862 -2.535 1.00 84.75 88 GLU A C 1
ATOM 702 O O . GLU A 1 88 ? -6.359 -0.628 -2.507 1.00 84.75 88 GLU A O 1
ATOM 707 N N . MET A 1 89 ? -7.349 -2.611 -2.196 1.00 84.69 89 MET A N 1
ATOM 708 C CA . MET A 1 89 ? -8.621 -2.037 -1.741 1.00 84.69 89 MET A CA 1
ATOM 709 C C . MET A 1 89 ? -8.443 -1.208 -0.465 1.00 84.69 89 MET A C 1
ATOM 711 O O . MET A 1 89 ? -8.915 -0.070 -0.380 1.00 84.69 89 MET A O 1
ATOM 715 N N . MET A 1 90 ? -7.726 -1.749 0.520 1.00 84.06 90 MET A N 1
ATOM 716 C CA . MET A 1 90 ? -7.511 -1.078 1.800 1.00 84.06 90 MET A CA 1
ATOM 717 C C . MET A 1 90 ? -6.608 0.144 1.671 1.00 84.06 90 MET A C 1
ATOM 719 O O . MET A 1 90 ? -6.838 1.147 2.342 1.00 84.06 90 MET A O 1
ATOM 723 N N . ARG A 1 91 ? -5.647 0.121 0.749 1.00 81.19 91 ARG A N 1
ATOM 724 C CA . ARG A 1 91 ? -4.791 1.263 0.409 1.00 81.19 91 ARG A CA 1
ATOM 725 C C . ARG A 1 91 ? -5.599 2.436 -0.140 1.00 81.19 91 ARG A C 1
ATOM 727 O O . ARG A 1 91 ? -5.427 3.560 0.331 1.00 81.19 91 ARG A O 1
ATOM 734 N N . LYS A 1 92 ? -6.532 2.174 -1.065 1.00 78.38 92 LYS A N 1
ATOM 735 C CA . LYS A 1 92 ? -7.478 3.189 -1.574 1.00 78.38 92 LYS A CA 1
ATOM 736 C C . LYS A 1 92 ? -8.315 3.790 -0.455 1.00 78.38 92 LYS A C 1
ATOM 738 O O . LYS A 1 92 ? -8.506 5.005 -0.410 1.00 78.38 92 LYS A O 1
ATOM 743 N N . LYS A 1 93 ? -8.802 2.926 0.436 1.00 79.06 93 LYS A N 1
ATOM 744 C CA . LYS A 1 93 ? -9.753 3.285 1.486 1.00 79.06 93 LYS A CA 1
ATOM 745 C C . LYS A 1 93 ? -9.111 4.038 2.656 1.00 79.06 93 LYS A C 1
ATOM 747 O O . LYS A 1 93 ? -9.679 5.016 3.130 1.00 79.06 93 LYS A O 1
ATOM 752 N N . LEU A 1 94 ? -7.964 3.570 3.146 1.00 79.25 94 LEU A N 1
ATOM 753 C CA . LEU A 1 94 ? -7.400 3.998 4.429 1.00 79.25 94 LEU A CA 1
ATOM 754 C C . LEU A 1 94 ? -6.313 5.062 4.313 1.00 79.25 94 LEU A C 1
ATOM 756 O O . LEU A 1 94 ? -6.100 5.800 5.277 1.00 79.25 94 LEU A O 1
ATOM 760 N N . LEU A 1 95 ? -5.611 5.157 3.179 1.00 79.62 95 LEU A N 1
ATOM 761 C CA . LEU A 1 95 ? -4.545 6.142 3.051 1.00 79.62 95 LEU A CA 1
ATOM 762 C C . LEU A 1 95 ? -5.173 7.539 3.000 1.00 79.62 95 LEU A C 1
ATOM 764 O O . LEU A 1 95 ? -5.832 7.903 2.024 1.00 79.62 95 LEU A O 1
ATOM 768 N N . LYS A 1 96 ? -5.012 8.310 4.075 1.00 81.38 96 LYS A N 1
ATOM 769 C CA . LYS A 1 96 ? -5.457 9.706 4.159 1.00 81.38 96 LYS A CA 1
ATOM 770 C C . LYS A 1 96 ? -4.478 10.621 3.421 1.00 81.38 96 LYS A C 1
ATOM 772 O O . LYS A 1 96 ? -3.333 10.219 3.196 1.00 81.38 96 LYS A O 1
ATOM 777 N N . PRO A 1 97 ? -4.902 11.832 3.032 1.00 83.38 97 PRO A N 1
ATOM 778 C CA . PRO A 1 97 ? -3.973 12.845 2.558 1.00 83.38 97 PRO A CA 1
ATOM 779 C C . PRO A 1 97 ? -2.781 13.048 3.502 1.00 83.38 97 PRO A C 1
ATOM 781 O O . PRO A 1 97 ? -2.904 12.895 4.719 1.00 83.38 97 PRO A O 1
ATOM 784 N N . GLY A 1 98 ? -1.598 13.268 2.931 1.00 82.12 98 GLY A N 1
ATOM 785 C CA . GLY A 1 98 ? -0.323 13.284 3.652 1.00 82.12 98 GLY A CA 1
ATOM 786 C C . GLY A 1 98 ? 0.235 11.901 4.015 1.00 82.12 98 GLY A C 1
ATOM 787 O O . GLY A 1 98 ? 1.423 11.801 4.325 1.00 82.12 98 GLY A O 1
ATOM 788 N N . GLY A 1 99 ? -0.576 10.839 3.936 1.00 83.06 99 GLY A N 1
ATOM 789 C CA . GLY A 1 99 ? -0.169 9.463 4.210 1.00 83.06 99 GLY A CA 1
ATOM 790 C C . GLY A 1 99 ? 0.878 8.947 3.224 1.00 83.06 99 GLY A C 1
ATOM 791 O O . GLY A 1 99 ? 0.875 9.312 2.046 1.00 83.06 99 GLY A O 1
ATOM 792 N N . LEU A 1 100 ? 1.764 8.079 3.716 1.00 83.56 100 LEU A N 1
ATOM 793 C CA . LEU A 1 100 ? 2.890 7.530 2.967 1.00 83.56 100 LEU A CA 1
ATOM 794 C C . LEU A 1 100 ? 2.717 6.026 2.746 1.00 83.56 100 LEU A C 1
ATOM 796 O O . LEU A 1 100 ? 2.406 5.282 3.674 1.00 83.56 100 LEU A O 1
ATOM 800 N N . TYR A 1 101 ? 2.960 5.585 1.519 1.00 84.94 101 TYR A N 1
ATOM 801 C CA . TYR A 1 101 ? 3.018 4.188 1.119 1.00 84.94 101 TYR A CA 1
ATOM 802 C C . TYR A 1 101 ? 4.408 3.894 0.552 1.00 84.94 101 TYR A C 1
ATOM 804 O O . TYR A 1 101 ? 4.870 4.590 -0.349 1.00 84.94 101 TYR A O 1
ATOM 812 N N . MET A 1 102 ? 5.073 2.871 1.085 1.00 87.56 102 MET A N 1
ATOM 813 C CA . MET A 1 102 ? 6.376 2.403 0.613 1.00 87.56 102 MET A CA 1
ATOM 814 C C . MET A 1 102 ? 6.203 1.035 -0.049 1.00 87.56 102 MET A C 1
ATOM 816 O O . MET A 1 102 ? 5.657 0.117 0.562 1.00 87.56 102 MET A O 1
ATOM 820 N N . LEU A 1 103 ? 6.697 0.890 -1.277 1.00 86.69 103 LEU A N 1
ATOM 821 C CA . LEU A 1 103 ? 6.766 -0.387 -1.987 1.00 86.69 103 LEU A CA 1
ATOM 822 C C . LEU A 1 103 ? 8.219 -0.699 -2.332 1.00 86.69 103 LEU A C 1
ATOM 824 O O . LEU A 1 103 ? 8.836 0.049 -3.081 1.00 86.69 103 LEU A O 1
ATOM 828 N N . ILE A 1 104 ? 8.733 -1.823 -1.835 1.00 88.75 104 ILE A N 1
ATOM 829 C CA . ILE A 1 104 ? 10.055 -2.355 -2.189 1.00 88.75 104 ILE A CA 1
ATOM 830 C C . ILE A 1 104 ? 9.848 -3.563 -3.101 1.00 88.75 104 ILE A C 1
ATOM 832 O O . ILE A 1 104 ? 9.122 -4.494 -2.746 1.00 88.75 104 ILE A O 1
ATOM 836 N N . THR A 1 105 ? 10.438 -3.554 -4.294 1.00 87.81 105 THR A N 1
ATOM 837 C CA . THR A 1 105 ? 10.225 -4.609 -5.295 1.00 87.81 105 THR A CA 1
ATOM 838 C C . THR A 1 105 ? 11.377 -4.681 -6.295 1.00 87.81 105 THR A C 1
ATOM 840 O O . THR A 1 105 ? 12.089 -3.707 -6.500 1.00 87.81 105 THR A O 1
ATOM 843 N N . TYR A 1 106 ? 11.537 -5.828 -6.955 1.00 87.62 106 TYR A N 1
ATOM 844 C CA . TYR A 1 106 ? 12.416 -5.976 -8.123 1.00 87.62 106 TYR A CA 1
ATOM 845 C C . TYR A 1 106 ? 11.795 -5.431 -9.419 1.00 87.62 106 TYR A C 1
ATOM 847 O O . TYR A 1 106 ? 12.463 -5.365 -10.441 1.00 87.62 106 TYR A O 1
ATOM 855 N N . GLY A 1 107 ? 10.505 -5.076 -9.408 1.00 89.25 107 GLY A N 1
ATOM 856 C CA . GLY A 1 107 ? 9.838 -4.530 -10.587 1.00 89.25 107 GLY A CA 1
ATOM 857 C C . GLY A 1 107 ? 10.245 -3.082 -10.849 1.00 89.25 107 GLY A C 1
ATOM 858 O O . GLY A 1 107 ? 9.958 -2.201 -10.031 1.00 89.25 107 GLY A O 1
ATOM 859 N N . ASP A 1 108 ? 10.854 -2.838 -12.003 1.00 92.62 108 ASP A N 1
ATOM 860 C CA . ASP A 1 108 ? 11.205 -1.500 -12.464 1.00 92.62 108 ASP A CA 1
ATOM 861 C C . ASP A 1 108 ? 9.946 -0.670 -12.816 1.00 92.62 108 ASP A C 1
ATOM 863 O O . ASP A 1 108 ? 8.818 -1.194 -12.840 1.00 92.62 108 ASP A O 1
ATOM 867 N N . PRO A 1 109 ? 10.094 0.641 -13.085 1.00 93.94 109 PRO A N 1
ATOM 868 C CA . PRO A 1 109 ? 8.948 1.509 -13.323 1.00 93.94 109 PRO A CA 1
ATOM 869 C C . PRO A 1 109 ? 8.046 1.083 -14.483 1.00 93.94 109 PRO A C 1
ATOM 871 O O . PRO A 1 109 ? 6.846 1.351 -14.421 1.00 93.94 109 PRO A O 1
ATOM 874 N N . THR A 1 110 ? 8.559 0.379 -15.496 1.00 92.19 110 THR A N 1
ATOM 875 C CA . THR A 1 110 ? 7.746 -0.089 -16.631 1.00 92.19 110 THR A CA 1
ATOM 876 C C . THR A 1 110 ? 6.645 -1.056 -16.199 1.00 92.19 110 THR A C 1
ATOM 878 O O . THR A 1 110 ? 5.527 -0.979 -16.710 1.00 92.19 110 THR A O 1
ATOM 881 N N . VAL A 1 111 ? 6.922 -1.911 -15.211 1.00 90.94 111 VAL A N 1
ATOM 882 C CA . VAL A 1 111 ? 5.968 -2.910 -14.713 1.00 90.94 111 VAL A CA 1
ATOM 883 C C . VAL A 1 111 ? 5.246 -2.470 -13.443 1.00 90.94 111 VAL A C 1
ATOM 885 O O . VAL A 1 111 ? 4.204 -3.035 -13.123 1.00 90.94 111 VAL A O 1
ATOM 888 N N . ARG A 1 112 ? 5.754 -1.478 -12.696 1.00 91.56 112 ARG A N 1
ATOM 889 C CA . ARG A 1 112 ? 5.124 -1.024 -11.438 1.00 91.56 112 ARG A CA 1
ATOM 890 C C . ARG A 1 112 ? 4.314 0.251 -11.548 1.00 91.56 112 ARG A C 1
ATOM 892 O O . ARG A 1 112 ? 3.261 0.316 -10.910 1.00 91.56 112 ARG A O 1
ATOM 899 N N . MET A 1 113 ? 4.721 1.219 -12.369 1.00 90.69 113 MET A N 1
ATOM 900 C CA . MET A 1 113 ? 3.964 2.466 -12.525 1.00 90.69 113 MET A CA 1
ATOM 901 C C . MET A 1 113 ? 2.500 2.262 -12.925 1.00 90.69 113 MET A C 1
ATOM 903 O O . MET A 1 113 ? 1.660 2.950 -12.346 1.00 90.69 113 MET A O 1
ATOM 907 N N . PRO A 1 114 ? 2.134 1.283 -13.780 1.00 89.75 114 PRO A N 1
ATOM 908 C CA . PRO A 1 114 ? 0.729 1.002 -14.067 1.00 89.75 114 PRO A CA 1
ATOM 909 C C . PRO A 1 114 ? -0.112 0.636 -12.833 1.00 89.75 114 PRO A C 1
ATOM 911 O O . PRO A 1 114 ? -1.328 0.761 -12.872 1.00 89.75 114 PRO A O 1
ATOM 914 N N . HIS A 1 115 ? 0.485 0.201 -11.722 1.00 83.25 115 HIS A N 1
ATOM 915 C CA . HIS A 1 115 ? -0.254 -0.175 -10.509 1.00 83.25 115 HIS A CA 1
ATOM 916 C C . HIS A 1 115 ? -0.296 0.930 -9.449 1.00 83.25 115 HIS A C 1
ATOM 918 O O . HIS A 1 115 ? -1.190 0.935 -8.601 1.00 83.25 115 HIS A O 1
ATOM 924 N N . ILE A 1 116 ? 0.670 1.852 -9.467 1.00 8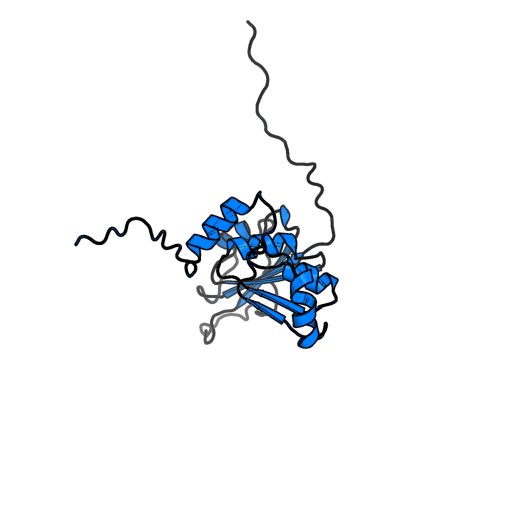7.31 116 ILE A N 1
ATOM 925 C CA . ILE A 1 116 ? 0.846 2.858 -8.407 1.00 87.31 116 ILE A CA 1
ATOM 926 C C . ILE A 1 116 ? 0.623 4.297 -8.883 1.00 87.31 116 ILE A C 1
ATOM 928 O O . ILE A 1 116 ? 0.229 5.130 -8.076 1.00 87.31 116 ILE A O 1
ATOM 932 N N . ASN A 1 117 ? 0.792 4.584 -10.177 1.00 88.81 117 ASN A N 1
ATOM 933 C CA . ASN A 1 117 ? 0.564 5.903 -10.776 1.00 88.81 117 ASN A CA 1
ATOM 934 C C . ASN A 1 117 ? -0.815 5.984 -11.456 1.00 88.81 117 ASN A C 1
ATOM 936 O O . ASN A 1 117 ? -0.954 6.458 -12.583 1.00 88.81 117 ASN A O 1
ATOM 940 N N . GLN A 1 118 ? -1.845 5.446 -10.798 1.00 85.38 118 GLN A N 1
ATOM 941 C CA . GLN A 1 118 ? -3.221 5.578 -11.276 1.00 85.38 118 GLN A CA 1
ATOM 942 C C . GLN A 1 118 ? -3.806 6.910 -10.797 1.00 85.38 118 GLN A C 1
ATOM 944 O O . GLN A 1 118 ? -3.656 7.226 -9.612 1.00 85.38 118 GLN A O 1
ATOM 949 N N . PRO A 1 119 ? -4.544 7.648 -11.652 1.00 85.00 119 PRO A N 1
ATOM 950 C CA . PRO A 1 119 ? -5.116 8.944 -11.291 1.00 85.00 119 PRO A CA 1
ATOM 951 C C . PRO A 1 119 ? -5.912 8.912 -9.985 1.00 85.00 119 PRO A C 1
ATOM 953 O O . PRO A 1 119 ? -5.777 9.815 -9.173 1.00 85.00 119 PRO A O 1
ATOM 956 N N . VAL A 1 120 ? -6.658 7.828 -9.733 1.00 80.06 120 VAL A N 1
ATOM 957 C CA . VAL A 1 120 ? -7.489 7.635 -8.529 1.00 80.06 120 VAL A CA 1
ATOM 958 C C . VAL A 1 120 ? -6.720 7.742 -7.205 1.00 80.06 120 VAL A C 1
ATOM 960 O O . VAL A 1 120 ? -7.322 8.033 -6.173 1.00 80.06 120 VAL A O 1
ATOM 963 N N . TYR A 1 121 ? -5.408 7.497 -7.200 1.00 82.75 121 TYR A N 1
ATOM 964 C CA . TYR A 1 121 ? -4.621 7.547 -5.971 1.00 82.75 121 TYR A CA 1
ATOM 965 C C . TYR A 1 121 ? -4.217 8.973 -5.574 1.00 82.75 121 TYR A C 1
ATOM 967 O O . TYR A 1 121 ? -4.107 9.246 -4.379 1.00 82.75 121 TYR A O 1
ATOM 975 N N . ASN A 1 122 ? -4.037 9.875 -6.546 1.00 87.69 122 ASN A N 1
ATOM 976 C CA . ASN A 1 122 ? -3.462 11.216 -6.371 1.00 87.69 122 ASN A CA 1
ATOM 977 C C . ASN A 1 122 ? -2.154 11.234 -5.559 1.00 87.69 122 ASN A C 1
ATOM 979 O O . ASN A 1 122 ? -2.076 11.822 -4.473 1.00 87.69 122 ASN A O 1
ATOM 983 N N . TRP A 1 123 ? -1.138 10.509 -6.023 1.00 89.88 123 TRP A N 1
ATOM 984 C CA . TRP A 1 123 ? 0.116 10.361 -5.287 1.00 89.88 123 TRP A CA 1
ATOM 985 C C . TRP A 1 123 ? 1.258 11.146 -5.909 1.00 89.88 123 TRP A C 1
ATOM 987 O O . TRP A 1 123 ? 1.472 11.103 -7.117 1.00 89.88 123 TRP A O 1
ATOM 997 N N . LYS A 1 124 ? 2.064 11.772 -5.049 1.00 91.69 124 LYS A N 1
ATOM 998 C CA . LYS A 1 124 ? 3.433 12.152 -5.387 1.00 91.69 124 LYS A CA 1
ATOM 999 C C . LYS A 1 124 ? 4.310 10.918 -5.198 1.00 91.69 124 LYS A C 1
ATOM 1001 O O . LYS A 1 124 ? 4.360 10.381 -4.092 1.00 91.69 124 LYS A O 1
ATOM 1006 N N . ILE A 1 125 ? 4.980 10.475 -6.256 1.00 93.81 125 ILE A N 1
ATOM 1007 C CA . ILE A 1 125 ? 5.820 9.274 -6.234 1.00 93.81 125 ILE A CA 1
ATOM 1008 C C . ILE A 1 125 ? 7.284 9.685 -6.360 1.00 93.81 125 ILE A C 1
ATOM 1010 O O . ILE A 1 125 ? 7.664 10.368 -7.308 1.00 93.81 125 ILE A O 1
ATOM 1014 N N . GLU A 1 126 ? 8.100 9.243 -5.412 1.00 95.19 126 GLU A N 1
ATOM 1015 C CA . GLU A 1 126 ? 9.557 9.348 -5.444 1.00 95.19 126 GLU A CA 1
ATOM 1016 C C . GLU A 1 126 ? 10.141 7.936 -5.554 1.00 95.19 126 GLU A C 1
ATOM 1018 O O . GLU A 1 126 ? 9.727 7.027 -4.832 1.00 95.19 126 GLU A O 1
ATOM 1023 N N . LEU A 1 127 ? 11.069 7.730 -6.490 1.00 95.38 127 LEU A N 1
ATOM 1024 C CA . LEU A 1 127 ? 11.715 6.438 -6.714 1.00 95.38 127 LEU A CA 1
ATOM 1025 C C . LEU A 1 127 ? 13.132 6.462 -6.152 1.00 95.38 127 LEU A C 1
ATOM 1027 O O . LEU A 1 127 ? 13.902 7.353 -6.485 1.00 95.38 127 LEU A O 1
ATOM 1031 N N . TYR A 1 128 ? 13.504 5.438 -5.396 1.00 94.31 128 TYR A N 1
ATOM 1032 C CA . TYR A 1 128 ? 14.881 5.170 -4.997 1.00 94.31 128 TYR A CA 1
ATOM 1033 C C . TYR A 1 128 ? 15.311 3.821 -5.558 1.00 94.31 128 TYR A C 1
ATOM 1035 O O . TYR A 1 128 ? 14.498 2.903 -5.690 1.00 94.31 128 TYR A O 1
ATOM 1043 N N . ILE A 1 129 ? 16.591 3.702 -5.893 1.00 92.56 129 ILE A N 1
ATOM 1044 C CA . ILE A 1 129 ? 17.165 2.475 -6.443 1.00 92.56 129 ILE A CA 1
ATOM 1045 C C . ILE A 1 129 ? 18.383 2.115 -5.608 1.00 92.56 129 ILE A C 1
ATOM 1047 O O . ILE A 1 129 ? 19.332 2.899 -5.500 1.00 92.56 129 ILE A O 1
ATOM 1051 N N . ILE A 1 130 ? 18.327 0.933 -4.999 1.00 90.56 130 ILE A N 1
ATOM 1052 C CA . ILE A 1 130 ? 19.384 0.418 -4.131 1.00 90.56 130 ILE A CA 1
ATOM 1053 C C . ILE A 1 130 ? 19.910 -0.893 -4.728 1.00 90.56 130 ILE A C 1
ATOM 1055 O O . ILE A 1 130 ? 19.108 -1.798 -4.981 1.00 90.56 130 ILE A O 1
ATOM 1059 N N . PRO A 1 131 ? 21.230 -1.031 -4.945 1.00 89.31 131 PRO A N 1
ATOM 1060 C CA . PRO A 1 131 ? 21.819 -2.275 -5.422 1.00 89.31 131 PRO A CA 1
ATOM 1061 C C . PRO A 1 131 ? 21.639 -3.384 -4.383 1.00 89.31 131 PRO A C 1
ATOM 1063 O O . PRO A 1 131 ? 21.332 -3.133 -3.211 1.00 89.31 131 PRO A O 1
ATOM 1066 N N . ARG A 1 132 ? 21.828 -4.639 -4.786 1.00 87.94 132 ARG A N 1
ATOM 1067 C CA . ARG A 1 132 ? 21.696 -5.744 -3.831 1.00 87.94 132 ARG A CA 1
ATOM 1068 C C . ARG A 1 132 ? 22.756 -5.672 -2.731 1.00 87.94 132 ARG A C 1
ATOM 1070 O O . ARG A 1 132 ? 23.875 -5.207 -2.969 1.00 87.94 132 ARG A O 1
ATOM 1077 N N . PRO A 1 133 ? 22.453 -6.212 -1.538 1.00 84.19 133 PRO A N 1
ATOM 1078 C CA . PRO A 1 133 ? 23.456 -6.392 -0.499 1.00 84.19 133 PRO A CA 1
ATOM 1079 C C . PRO A 1 133 ? 24.692 -7.125 -1.040 1.00 84.19 133 PRO A C 1
ATOM 1081 O O . PRO A 1 133 ? 24.576 -8.206 -1.613 1.00 84.19 133 PRO A O 1
ATOM 1084 N N . GLY A 1 134 ? 25.874 -6.536 -0.853 1.00 82.25 134 GLY A N 1
ATOM 1085 C CA . GLY A 1 134 ? 27.142 -7.114 -1.310 1.00 82.25 134 GLY A CA 1
ATOM 1086 C C . GLY A 1 134 ? 27.526 -6.801 -2.760 1.00 82.25 134 GLY A C 1
ATOM 1087 O O . GLY A 1 134 ? 28.571 -7.275 -3.203 1.00 82.25 134 GLY A O 1
ATOM 1088 N N . PHE A 1 135 ? 26.743 -5.998 -3.488 1.00 84.81 135 PHE A N 1
ATOM 1089 C CA . PHE A 1 135 ? 27.146 -5.498 -4.802 1.00 84.81 135 PHE A CA 1
ATOM 1090 C C . PHE A 1 135 ? 28.454 -4.700 -4.704 1.00 84.81 135 PHE A C 1
ATOM 1092 O O . PHE A 1 135 ? 28.586 -3.785 -3.888 1.00 84.81 135 PHE A O 1
ATOM 1099 N N . GLN A 1 136 ? 29.424 -5.053 -5.545 1.00 82.56 136 GLN A N 1
ATOM 1100 C CA . GLN A 1 136 ? 30.691 -4.343 -5.671 1.00 82.56 136 GLN A CA 1
ATOM 1101 C C . GLN A 1 136 ? 30.734 -3.667 -7.031 1.00 82.56 136 GLN A C 1
ATOM 1103 O O . GLN A 1 136 ? 30.590 -4.325 -8.062 1.00 82.56 136 GLN A O 1
ATOM 1108 N N . ARG A 1 137 ? 30.949 -2.351 -7.033 1.00 78.56 137 ARG A N 1
ATOM 1109 C CA . ARG A 1 137 ? 31.084 -1.614 -8.284 1.00 78.56 137 ARG A CA 1
ATOM 1110 C C . ARG A 1 137 ? 32.335 -2.065 -9.045 1.00 78.56 137 ARG A C 1
ATOM 1112 O O . ARG A 1 137 ? 33.368 -2.323 -8.418 1.00 78.56 137 ARG A O 1
ATOM 1119 N N . PRO A 1 138 ? 32.280 -2.111 -10.385 1.00 80.19 138 PRO A N 1
ATOM 1120 C CA . PRO A 1 138 ? 33.465 -2.317 -11.203 1.00 80.19 138 PRO A CA 1
ATOM 1121 C C . PRO A 1 138 ? 34.532 -1.253 -10.914 1.00 80.19 138 PRO A C 1
ATOM 1123 O O . PRO A 1 138 ? 34.226 -0.067 -10.771 1.00 80.19 138 PRO A O 1
ATOM 1126 N N . ALA A 1 139 ? 35.800 -1.663 -10.858 1.00 72.06 139 ALA A N 1
ATOM 1127 C CA . ALA A 1 139 ? 36.910 -0.738 -10.657 1.00 72.06 139 ALA A CA 1
ATOM 1128 C C . ALA A 1 139 ? 36.940 0.320 -11.780 1.00 72.06 139 ALA A C 1
ATOM 1130 O O . ALA A 1 139 ? 37.020 -0.027 -12.957 1.00 72.06 139 ALA A O 1
ATOM 1131 N N . GLY A 1 140 ? 36.875 1.604 -11.411 1.00 68.38 140 GLY A N 1
ATOM 1132 C CA . GLY A 1 140 ? 36.856 2.733 -12.352 1.00 68.38 140 GLY A CA 1
ATOM 1133 C C . GLY A 1 140 ? 35.474 3.331 -12.640 1.00 68.38 140 GLY A C 1
ATOM 1134 O O . GLY A 1 140 ? 35.391 4.279 -13.420 1.00 68.38 140 GLY A O 1
ATOM 1135 N N . SER A 1 141 ? 34.398 2.836 -12.014 1.00 67.06 141 SER A N 1
ATOM 1136 C CA . SER A 1 141 ? 33.087 3.498 -12.063 1.00 67.06 141 SER A CA 1
ATOM 1137 C C . SER A 1 141 ? 33.146 4.876 -11.394 1.00 67.06 141 SER A C 1
ATOM 1139 O O . SER A 1 141 ? 33.652 4.998 -10.276 1.00 67.06 141 SER A O 1
ATOM 1141 N N . THR A 1 142 ? 32.605 5.902 -12.046 1.00 63.09 142 THR A N 1
ATOM 1142 C CA . THR A 1 142 ? 32.441 7.243 -11.463 1.00 63.09 142 THR A CA 1
ATOM 1143 C C . THR A 1 142 ? 31.496 7.189 -10.255 1.00 63.09 142 THR A C 1
ATOM 1145 O O . THR A 1 142 ? 30.669 6.283 -10.166 1.00 63.09 142 THR A O 1
ATOM 1148 N N . GLU A 1 143 ? 31.609 8.130 -9.311 1.00 57.28 143 GLU A N 1
ATOM 1149 C CA . GLU A 1 143 ? 30.656 8.224 -8.199 1.00 57.28 143 GLU A CA 1
ATOM 1150 C C . GLU A 1 143 ? 29.231 8.377 -8.741 1.00 57.28 143 GLU A C 1
ATOM 1152 O O . GLU A 1 143 ? 28.894 9.369 -9.388 1.00 57.28 143 GLU A O 1
ATOM 1157 N N . SER A 1 144 ? 28.390 7.374 -8.496 1.00 68.38 144 SER A N 1
ATOM 1158 C CA . SER A 1 144 ? 26.967 7.482 -8.770 1.00 68.38 144 SER A CA 1
ATOM 1159 C C . SER A 1 144 ? 26.291 8.373 -7.747 1.00 68.38 144 SER A C 1
ATOM 1161 O O . SER A 1 144 ? 26.767 8.544 -6.621 1.00 68.38 144 SER A O 1
ATOM 1163 N N . ARG A 1 145 ? 25.108 8.863 -8.125 1.00 67.69 145 ARG A N 1
ATOM 1164 C CA . ARG A 1 145 ? 24.149 9.446 -7.185 1.00 67.69 145 ARG A CA 1
ATOM 1165 C C . ARG A 1 145 ? 24.030 8.582 -5.932 1.00 67.69 145 ARG A C 1
ATOM 1167 O O . ARG A 1 145 ? 24.046 7.349 -6.006 1.00 67.69 145 ARG A O 1
ATOM 1174 N N . SER A 1 146 ? 23.894 9.253 -4.793 1.00 79.75 146 SER A N 1
ATOM 1175 C CA . SER A 1 146 ? 23.621 8.597 -3.521 1.00 79.75 146 SER A CA 1
ATOM 1176 C C . SER A 1 146 ? 22.329 7.786 -3.624 1.00 79.75 146 SER A C 1
ATOM 1178 O O . SER A 1 146 ? 21.318 8.290 -4.105 1.00 79.75 146 SER A O 1
ATOM 1180 N N . HIS A 1 147 ? 22.327 6.554 -3.112 1.00 80.31 147 HIS A N 1
ATOM 1181 C CA . HIS A 1 147 ? 21.110 5.735 -3.017 1.00 80.31 147 HIS A CA 1
ATOM 1182 C C . HIS A 1 147 ? 20.047 6.341 -2.076 1.00 80.31 147 HIS A C 1
ATOM 1184 O O . HIS A 1 147 ? 18.919 5.858 -2.029 1.00 80.31 147 HIS A O 1
ATOM 1190 N N . LEU A 1 148 ? 20.405 7.392 -1.325 1.00 83.62 148 LEU A N 1
ATOM 1191 C CA . LEU A 1 148 ? 19.501 8.170 -0.474 1.00 83.62 148 LEU A CA 1
ATOM 1192 C C . LEU A 1 148 ? 18.845 9.351 -1.205 1.00 83.62 148 LEU A C 1
ATOM 1194 O O . LEU A 1 148 ? 18.054 10.067 -0.595 1.00 83.62 148 LEU A O 1
ATOM 1198 N N . GLU A 1 149 ? 19.163 9.573 -2.480 1.00 89.75 149 GLU A N 1
ATOM 1199 C CA . GLU A 1 149 ? 18.520 10.592 -3.308 1.00 89.75 149 GLU A CA 1
ATOM 1200 C C . GLU A 1 149 ? 17.518 9.955 -4.276 1.00 89.75 149 GLU A C 1
ATOM 1202 O O . GLU A 1 149 ? 17.795 8.892 -4.843 1.00 89.75 149 GLU A O 1
ATOM 1207 N N . PRO A 1 150 ? 16.353 10.591 -4.493 1.00 93.00 150 PRO A N 1
ATOM 1208 C CA . PRO A 1 150 ? 15.380 10.076 -5.434 1.00 93.00 150 PRO A CA 1
ATOM 1209 C C . PRO A 1 150 ? 15.915 10.167 -6.866 1.00 93.00 150 PRO A C 1
ATOM 1211 O O . PRO A 1 150 ? 16.508 11.161 -7.295 1.00 93.00 150 PRO A O 1
ATOM 1214 N N . VAL A 1 151 ? 15.660 9.117 -7.632 1.00 92.94 151 VAL A N 1
ATOM 1215 C CA . VAL A 1 151 ? 15.933 9.043 -9.061 1.00 92.94 151 VAL A CA 1
ATOM 1216 C C . VAL A 1 151 ? 14.895 9.892 -9.802 1.00 92.94 151 VAL A C 1
ATOM 1218 O O . VAL A 1 151 ? 13.697 9.745 -9.546 1.00 92.94 151 VAL A O 1
ATOM 1221 N N . PRO A 1 152 ? 15.314 10.781 -10.724 1.00 92.31 152 PRO A N 1
ATOM 1222 C CA . PRO A 1 152 ? 14.380 11.562 -11.517 1.00 92.31 152 PRO A CA 1
ATOM 1223 C C . PRO A 1 152 ? 13.529 10.635 -12.379 1.00 92.31 152 PRO A C 1
ATOM 1225 O O . PRO A 1 152 ? 14.030 9.691 -12.988 1.00 92.31 152 PRO A O 1
ATOM 1228 N N . LEU A 1 153 ? 12.242 10.947 -12.447 1.00 93.44 153 LEU A N 1
ATOM 1229 C CA . LEU A 1 153 ? 11.277 10.255 -13.281 1.00 93.44 153 LEU A CA 1
ATOM 1230 C C . LEU A 1 153 ? 10.800 11.192 -14.385 1.00 93.44 153 LEU A C 1
ATOM 1232 O O . LEU A 1 153 ? 10.690 12.403 -14.196 1.00 93.44 153 LEU A O 1
ATOM 1236 N N . THR A 1 154 ? 10.498 10.618 -15.542 1.00 93.31 154 THR A N 1
ATOM 1237 C CA . THR A 1 154 ? 9.766 11.311 -16.608 1.00 93.31 154 THR A CA 1
ATOM 1238 C C . THR A 1 154 ? 8.332 11.616 -16.163 1.00 93.31 154 THR A C 1
ATOM 1240 O O . THR A 1 154 ? 7.836 11.037 -15.198 1.00 93.31 154 THR A O 1
ATOM 1243 N N . GLU A 1 155 ? 7.607 12.448 -16.915 1.00 87.88 155 GLU A N 1
ATOM 1244 C CA . GLU A 1 155 ? 6.179 12.723 -16.661 1.00 87.88 155 GLU A CA 1
ATOM 1245 C C . GLU A 1 155 ? 5.312 11.452 -16.637 1.00 87.88 155 GLU A C 1
ATOM 1247 O O . GLU A 1 155 ? 4.288 11.394 -15.961 1.00 87.88 155 GLU A O 1
ATOM 1252 N N . LYS A 1 156 ? 5.740 10.398 -17.344 1.00 86.94 156 LYS A N 1
ATOM 1253 C CA . LYS A 1 156 ? 5.069 9.089 -17.361 1.00 86.94 156 LYS A CA 1
ATOM 1254 C C . LYS A 1 156 ? 5.449 8.193 -16.175 1.00 86.94 156 LYS A C 1
ATOM 1256 O O . LYS A 1 156 ? 4.994 7.055 -16.107 1.00 86.94 156 LYS A O 1
ATOM 1261 N N . GLY A 1 157 ? 6.301 8.668 -15.268 1.00 90.12 157 GLY A N 1
ATOM 1262 C CA . GLY A 1 157 ? 6.832 7.884 -14.154 1.00 90.12 157 GLY A CA 1
ATOM 1263 C C . GLY A 1 157 ? 7.914 6.880 -14.562 1.00 90.12 157 GLY A C 1
ATOM 1264 O O . GLY A 1 157 ? 8.264 6.013 -13.776 1.00 90.12 157 GLY A O 1
ATOM 1265 N N . LEU A 1 158 ? 8.449 6.949 -15.781 1.00 94.06 158 LEU A N 1
ATOM 1266 C CA . LEU A 1 158 ? 9.507 6.040 -16.235 1.00 94.06 158 LEU A CA 1
ATOM 1267 C C . LEU A 1 158 ? 10.893 6.616 -15.956 1.00 94.06 158 LEU A C 1
ATOM 1269 O O . LEU A 1 158 ? 11.041 7.835 -15.843 1.00 94.06 158 LEU A O 1
ATOM 1273 N N . LEU A 1 159 ? 11.902 5.745 -15.914 1.00 93.56 159 LEU A N 1
ATOM 1274 C CA . LEU A 1 159 ? 13.298 6.173 -15.911 1.00 93.56 159 LEU A CA 1
ATOM 1275 C C . LEU A 1 159 ? 13.622 6.960 -17.197 1.00 93.56 159 LEU A C 1
ATOM 1277 O O . LEU A 1 159 ? 13.085 6.633 -18.261 1.00 93.56 159 LEU A O 1
ATOM 1281 N N . PRO A 1 160 ? 14.484 7.987 -17.122 1.00 93.19 160 PRO A N 1
ATOM 1282 C CA . PRO A 1 160 ? 15.045 8.641 -18.299 1.00 93.19 160 PRO A CA 1
ATOM 1283 C C . PRO A 1 160 ? 15.734 7.632 -19.227 1.00 93.19 160 PRO A C 1
ATOM 1285 O O . PRO A 1 160 ? 16.320 6.658 -18.760 1.00 93.19 160 PRO A O 1
ATOM 1288 N N . GLY A 1 161 ? 15.681 7.854 -20.543 1.00 89.38 161 GLY A N 1
ATOM 1289 C CA . GLY A 1 161 ? 16.253 6.918 -21.525 1.00 89.38 161 GLY A CA 1
ATOM 1290 C C . GLY A 1 161 ? 17.781 6.792 -21.467 1.00 89.38 161 GLY A C 1
ATOM 1291 O O . GLY A 1 161 ? 18.334 5.818 -21.965 1.00 89.38 161 GLY A O 1
ATOM 1292 N N . ASP A 1 162 ? 18.451 7.763 -20.853 1.00 89.56 162 ASP A N 1
ATOM 1293 C CA . ASP A 1 162 ? 19.888 7.801 -20.577 1.00 89.56 162 ASP A CA 1
ATOM 1294 C C . ASP A 1 162 ? 20.245 7.282 -19.172 1.00 89.56 162 ASP A C 1
ATOM 1296 O O . ASP A 1 162 ? 21.418 7.267 -18.795 1.00 89.56 162 ASP A O 1
ATOM 1300 N N . TYR A 1 163 ? 19.257 6.848 -18.382 1.00 88.69 163 TYR A N 1
ATOM 1301 C CA . TYR A 1 163 ? 19.501 6.315 -17.050 1.00 88.69 163 TYR A CA 1
ATOM 1302 C C . TYR A 1 163 ? 20.109 4.911 -17.123 1.00 88.69 163 TYR A C 1
ATOM 1304 O O . TYR A 1 163 ? 19.510 3.982 -17.666 1.00 88.69 163 TYR A O 1
ATOM 1312 N N . VAL A 1 164 ? 21.286 4.742 -16.520 1.00 87.69 164 VAL A N 1
ATOM 1313 C CA . VAL A 1 164 ? 22.003 3.463 -16.463 1.00 87.69 164 VAL A CA 1
ATOM 1314 C C . VAL A 1 164 ? 21.924 2.896 -15.049 1.00 87.69 164 VAL A C 1
ATOM 1316 O O . VAL A 1 164 ? 22.357 3.534 -14.091 1.00 87.69 164 VAL A O 1
ATOM 1319 N N . LEU A 1 165 ? 21.378 1.684 -14.921 1.00 87.62 165 LEU A N 1
ATOM 1320 C CA . LEU A 1 165 ? 21.385 0.928 -13.669 1.00 87.62 165 LEU A CA 1
ATOM 1321 C C . LEU A 1 165 ? 22.786 0.376 -13.393 1.00 87.62 165 LEU A C 1
ATOM 1323 O O . LEU A 1 165 ? 23.379 -0.259 -14.262 1.00 87.62 165 LEU A O 1
ATOM 1327 N N . GLU A 1 166 ? 23.292 0.578 -12.175 1.00 85.12 166 GLU A N 1
ATOM 1328 C CA . GLU A 1 166 ? 24.581 0.008 -11.761 1.00 85.12 166 GLU A CA 1
ATOM 1329 C C . GLU A 1 166 ? 24.500 -1.510 -11.560 1.00 85.12 166 GLU A C 1
ATOM 1331 O O . GLU A 1 166 ? 25.321 -2.256 -12.087 1.00 85.12 166 GLU A O 1
ATOM 1336 N N . ASP A 1 167 ? 23.498 -1.958 -10.797 1.00 86.94 167 ASP A N 1
ATOM 1337 C CA . ASP A 1 167 ? 23.178 -3.368 -10.582 1.00 86.94 167 ASP A CA 1
ATOM 1338 C C . ASP A 1 167 ? 21.855 -3.664 -11.308 1.00 86.94 167 ASP A C 1
ATOM 1340 O O . ASP A 1 167 ? 20.828 -3.087 -10.932 1.00 86.94 167 ASP A O 1
ATOM 1344 N N . PRO A 1 168 ? 21.834 -4.528 -12.340 1.00 87.06 168 PRO A N 1
ATOM 1345 C CA . PRO A 1 168 ? 20.598 -4.884 -13.041 1.00 87.06 168 PRO A CA 1
ATOM 1346 C C . PRO A 1 168 ? 19.574 -5.560 -12.119 1.00 87.06 168 PRO A C 1
ATOM 1348 O O . PRO A 1 168 ? 18.379 -5.504 -12.391 1.00 87.06 168 PRO A O 1
ATOM 1351 N N . ASP A 1 169 ? 20.028 -6.133 -11.003 1.00 87.38 169 ASP A N 1
ATOM 1352 C CA . ASP A 1 169 ? 19.184 -6.785 -10.003 1.00 87.38 169 ASP A CA 1
ATOM 1353 C C . ASP A 1 169 ? 18.880 -5.863 -8.800 1.00 87.38 169 ASP A C 1
ATOM 1355 O O . ASP A 1 169 ? 18.604 -6.333 -7.690 1.00 87.38 169 ASP A O 1
ATOM 1359 N N . SER A 1 170 ? 18.966 -4.542 -8.991 1.00 90.00 170 SER A N 1
ATOM 1360 C CA . SER A 1 170 ? 18.652 -3.550 -7.956 1.00 90.00 170 SER A CA 1
ATOM 1361 C C . SER A 1 170 ? 17.219 -3.679 -7.429 1.00 90.00 170 SER A C 1
ATOM 1363 O O . SER A 1 170 ? 16.294 -4.096 -8.126 1.00 90.00 170 SER A O 1
ATOM 1365 N N . HIS A 1 171 ? 17.017 -3.237 -6.190 1.00 91.06 171 HIS A N 1
ATOM 1366 C CA . HIS A 1 171 ? 15.689 -3.045 -5.622 1.00 91.06 171 HIS A CA 1
ATOM 1367 C C . HIS A 1 171 ? 15.187 -1.636 -5.930 1.00 91.06 171 HIS A C 1
ATOM 1369 O O . HIS A 1 171 ? 15.894 -0.647 -5.719 1.00 91.06 171 HIS A O 1
ATOM 1375 N N . PHE A 1 172 ? 13.933 -1.554 -6.359 1.00 92.75 172 PHE A N 1
ATOM 1376 C CA . PHE A 1 172 ? 13.201 -0.314 -6.570 1.00 92.75 172 PHE A CA 1
ATOM 1377 C C . PHE A 1 172 ? 12.334 -0.042 -5.345 1.00 92.75 172 PHE A C 1
ATOM 1379 O O . PHE A 1 172 ? 11.552 -0.897 -4.916 1.00 92.75 172 PHE A O 1
ATOM 1386 N N . ILE A 1 173 ? 12.481 1.151 -4.782 1.00 92.62 173 ILE A N 1
ATOM 1387 C CA .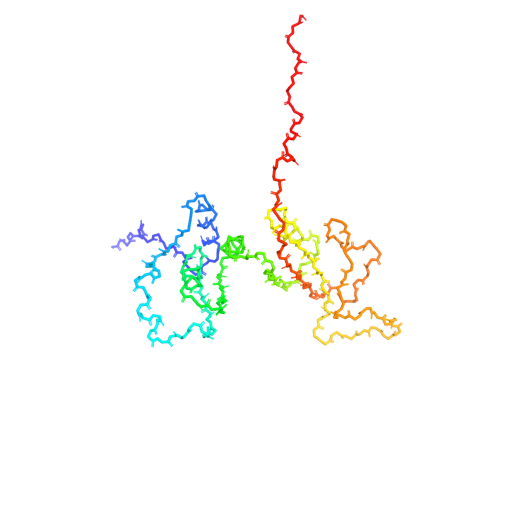 ILE A 1 173 ? 11.726 1.614 -3.623 1.00 92.62 173 ILE A CA 1
ATOM 1388 C C . ILE A 1 173 ? 10.866 2.790 -4.066 1.00 92.62 173 ILE A C 1
ATOM 1390 O O . ILE A 1 173 ? 11.374 3.870 -4.358 1.00 92.62 173 ILE A O 1
ATOM 1394 N N . TYR A 1 174 ? 9.557 2.580 -4.106 1.00 92.75 174 TYR A N 1
ATOM 1395 C CA . TYR A 1 174 ? 8.585 3.607 -4.448 1.00 92.75 174 TYR A CA 1
ATOM 1396 C C . TYR A 1 174 ? 8.023 4.215 -3.169 1.00 92.75 174 TYR A C 1
ATOM 1398 O O . TYR A 1 174 ? 7.328 3.540 -2.406 1.00 92.75 174 TYR A O 1
ATOM 1406 N N . MET A 1 175 ? 8.301 5.496 -2.964 1.00 92.38 175 MET A N 1
ATOM 1407 C CA . MET A 1 175 ? 7.758 6.313 -1.887 1.00 92.38 175 MET A CA 1
ATOM 1408 C C . MET A 1 175 ? 6.579 7.112 -2.432 1.00 92.38 175 MET A C 1
ATOM 1410 O O . MET A 1 175 ? 6.756 8.086 -3.159 1.00 92.38 175 MET A O 1
ATOM 1414 N N . CYS A 1 176 ? 5.363 6.680 -2.114 1.00 91.25 176 CYS A N 1
ATOM 1415 C CA . CYS A 1 176 ? 4.132 7.278 -2.613 1.00 91.25 176 CYS A CA 1
ATOM 1416 C C . CYS A 1 176 ? 3.446 8.070 -1.500 1.00 91.25 176 CYS A C 1
ATOM 1418 O O . CYS A 1 176 ? 2.971 7.489 -0.523 1.00 91.25 176 CYS A O 1
ATOM 1420 N N . LYS A 1 177 ? 3.375 9.392 -1.638 1.00 90.50 177 LYS A N 1
ATOM 1421 C CA . LYS A 1 177 ? 2.693 10.275 -0.688 1.00 90.50 177 LYS A CA 1
ATOM 1422 C C . LYS A 1 177 ? 1.358 10.731 -1.261 1.00 90.50 177 LYS A C 1
ATOM 1424 O O . LYS A 1 177 ? 1.327 11.306 -2.348 1.00 90.50 177 LYS A O 1
ATOM 1429 N N . LYS A 1 178 ? 0.265 10.533 -0.522 1.00 87.81 178 LYS A N 1
ATOM 1430 C CA . LYS A 1 178 ? -1.058 11.021 -0.931 1.00 87.81 178 LYS A CA 1
ATOM 1431 C C . LYS A 1 178 ? -1.140 12.542 -0.821 1.00 87.81 178 LYS A C 1
ATOM 1433 O O . LYS A 1 178 ? -0.783 13.098 0.217 1.00 87.81 178 LYS A O 1
ATOM 1438 N N . ILE A 1 179 ? -1.588 13.198 -1.887 1.00 88.94 179 ILE A N 1
ATOM 1439 C CA . ILE A 1 179 ? -1.686 14.660 -1.982 1.00 88.94 179 ILE A CA 1
ATOM 1440 C C . ILE A 1 179 ? -3.056 15.123 -1.445 1.00 88.94 179 ILE A C 1
ATOM 1442 O O . ILE A 1 179 ? -4.039 14.388 -1.532 1.00 88.94 179 ILE A O 1
ATOM 1446 N N . ASP A 1 180 ? -3.099 16.322 -0.853 1.00 72.88 180 ASP A N 1
ATOM 1447 C CA . ASP A 1 180 ? -4.278 16.942 -0.218 1.00 72.88 180 ASP A CA 1
ATOM 1448 C C . ASP A 1 180 ? -5.330 17.503 -1.192 1.00 72.88 180 ASP A C 1
ATOM 1450 O O . ASP A 1 180 ? -6.422 17.871 -0.761 1.00 72.88 180 ASP A O 1
ATOM 1454 N N . GLU A 1 181 ? -5.057 17.558 -2.496 1.00 63.91 181 GLU A N 1
ATOM 1455 C CA . GLU A 1 181 ? -5.978 18.192 -3.444 1.00 63.91 181 GLU A CA 1
ATOM 1456 C C . GLU A 1 181 ? -7.075 17.226 -3.936 1.00 63.91 181 GLU A C 1
ATOM 1458 O O . GLU A 1 181 ? -6.782 16.075 -4.288 1.00 63.91 181 GLU A O 1
ATOM 1463 N N . PRO A 1 182 ? -8.351 17.656 -3.975 1.00 55.34 182 PRO A N 1
ATOM 1464 C CA . PRO A 1 182 ? -9.418 16.870 -4.578 1.00 55.34 182 PRO A CA 1
ATOM 1465 C C . PRO A 1 182 ? -9.168 16.730 -6.084 1.00 55.34 182 PRO A C 1
ATOM 1467 O O . PRO A 1 182 ? -8.980 17.721 -6.784 1.00 55.34 182 PRO A O 1
ATOM 1470 N N . ILE A 1 183 ? -9.187 15.495 -6.594 1.00 57.28 183 ILE A N 1
ATOM 1471 C CA . ILE A 1 183 ? -9.205 15.257 -8.039 1.00 57.28 183 ILE A CA 1
ATOM 1472 C C . ILE A 1 183 ? -10.579 15.700 -8.543 1.00 57.28 183 ILE A C 1
ATOM 1474 O O . ILE A 1 183 ? -11.585 15.059 -8.231 1.00 57.28 183 ILE A O 1
ATOM 1478 N N . ASP A 1 184 ? -10.628 16.771 -9.328 1.00 47.34 184 ASP A N 1
ATOM 1479 C CA . ASP A 1 184 ? -11.814 17.092 -10.112 1.00 47.34 184 ASP A CA 1
ATOM 1480 C C . ASP A 1 184 ? -11.930 16.062 -11.250 1.00 47.34 184 ASP A C 1
ATOM 1482 O O . ASP A 1 184 ? -11.208 16.102 -12.245 1.00 47.34 184 ASP A O 1
ATOM 1486 N N . LEU A 1 185 ? -12.785 15.056 -11.058 1.00 52.09 185 LEU A N 1
ATOM 1487 C CA . LEU A 1 185 ? -13.026 13.983 -12.030 1.00 52.09 185 LEU A CA 1
ATOM 1488 C C . LEU A 1 185 ? -13.952 14.422 -13.181 1.00 52.09 185 LEU A C 1
ATOM 1490 O O . LEU A 1 185 ? -14.376 13.576 -13.968 1.00 52.09 185 LEU A O 1
ATOM 1494 N N . SER A 1 186 ? -14.290 15.710 -13.290 1.00 42.66 186 SER A N 1
ATOM 1495 C CA . SER A 1 186 ? -15.223 16.211 -14.306 1.00 42.66 186 SER A CA 1
ATOM 1496 C C . SER A 1 186 ? -14.635 16.332 -15.715 1.00 42.66 186 SER A C 1
ATOM 1498 O O . SER A 1 186 ? -15.401 16.463 -16.667 1.00 42.66 186 SER A O 1
ATOM 1500 N N . ASP A 1 187 ? -13.317 16.209 -15.890 1.00 42.19 187 ASP A N 1
ATOM 1501 C CA . ASP A 1 187 ? -12.677 16.531 -17.167 1.00 42.19 187 ASP A CA 1
ATOM 1502 C C . ASP A 1 187 ? -11.869 15.352 -17.731 1.00 42.19 187 ASP A C 1
ATOM 1504 O O . ASP A 1 187 ? -10.638 15.342 -17.707 1.00 42.19 187 ASP A O 1
ATOM 1508 N N . LYS A 1 188 ? -12.581 14.296 -18.165 1.00 46.22 188 LYS A N 1
ATOM 1509 C CA . LYS A 1 188 ? -12.131 13.286 -19.156 1.00 46.22 188 LYS A CA 1
ATOM 1510 C C . LYS A 1 188 ? -13.239 12.274 -19.492 1.00 46.22 188 LYS A C 1
ATOM 1512 O O . LYS A 1 188 ? -13.073 11.065 -19.360 1.00 46.22 188 LYS A O 1
ATOM 1517 N N . SER A 1 189 ? -14.372 12.763 -19.994 1.00 39.03 189 SER A N 1
ATOM 1518 C CA . SER A 1 189 ? -15.258 11.960 -20.848 1.00 39.03 189 SER A CA 1
ATOM 1519 C C . SER A 1 189 ? -15.404 12.627 -22.214 1.00 39.03 189 SER A C 1
ATOM 1521 O O . SER A 1 189 ? -16.447 13.174 -22.558 1.00 39.03 189 SER A O 1
ATOM 1523 N N . THR A 1 190 ? -14.350 12.585 -23.019 1.00 36.44 190 THR A N 1
ATOM 1524 C CA . THR A 1 190 ? -14.473 12.768 -24.467 1.00 36.44 190 THR A CA 1
ATOM 1525 C C . THR A 1 190 ? -14.247 11.415 -25.130 1.00 36.44 190 THR A C 1
ATOM 1527 O O . THR A 1 190 ? -13.155 11.082 -25.575 1.00 36.44 190 THR A O 1
ATOM 1530 N N . ASN A 1 191 ? -15.308 10.603 -25.163 1.00 33.75 191 ASN A N 1
ATOM 1531 C CA . ASN A 1 191 ? -15.437 9.549 -26.166 1.00 33.75 191 ASN A CA 1
ATOM 1532 C C . ASN A 1 191 ? -15.734 10.235 -27.509 1.00 33.75 191 ASN A C 1
ATOM 1534 O O . ASN A 1 191 ? -16.743 10.935 -27.592 1.00 33.75 191 ASN A O 1
ATOM 1538 N N . PRO A 1 192 ? -14.928 10.049 -28.565 1.00 42.03 192 PRO A N 1
ATOM 1539 C CA . PRO A 1 192 ? -15.272 10.539 -29.887 1.00 42.03 192 PRO A CA 1
ATOM 1540 C C . PRO A 1 192 ? -15.976 9.425 -30.660 1.00 42.03 192 PRO A C 1
ATOM 1542 O O . PRO A 1 192 ? -15.365 8.805 -31.521 1.00 42.03 192 PRO A O 1
ATOM 1545 N N . LEU A 1 193 ? -17.241 9.136 -30.354 1.00 37.53 193 LEU A N 1
ATOM 1546 C CA . LEU A 1 193 ? -18.085 8.331 -31.237 1.00 37.53 193 LEU A CA 1
ATOM 1547 C C . LEU A 1 193 ? -19.539 8.802 -31.147 1.00 37.53 193 LEU A C 1
ATOM 1549 O O . LEU A 1 193 ? -20.053 8.973 -30.049 1.00 37.53 193 LEU A O 1
ATOM 1553 N N . THR A 1 194 ? -20.128 8.909 -32.344 1.00 36.88 194 THR A N 1
ATOM 1554 C CA . THR A 1 194 ? -21.518 9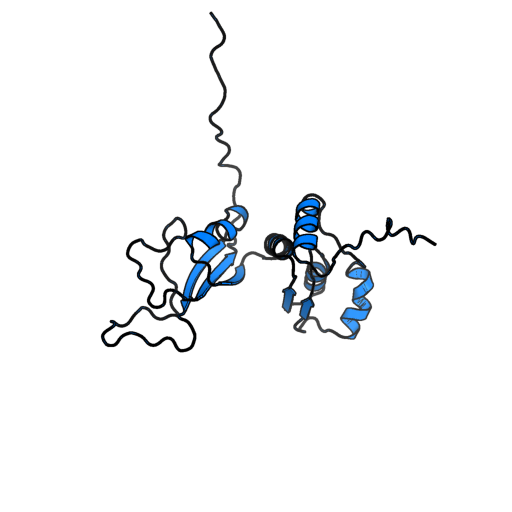.210 -32.743 1.00 36.88 194 THR A CA 1
ATOM 1555 C C . THR A 1 194 ? -21.881 10.687 -32.901 1.00 36.88 194 THR A C 1
ATOM 1557 O O . THR A 1 194 ? -22.187 11.366 -31.932 1.00 36.88 194 THR A O 1
ATOM 1560 N N . ASP A 1 195 ? -21.888 11.176 -34.146 1.00 31.27 195 ASP A N 1
ATOM 1561 C CA . ASP A 1 195 ? -23.156 11.414 -34.850 1.00 31.27 195 ASP A CA 1
ATOM 1562 C C . ASP A 1 195 ? -22.939 11.841 -36.309 1.00 31.27 195 ASP A C 1
ATOM 1564 O O . ASP A 1 195 ? -22.128 12.714 -36.608 1.00 31.27 195 ASP A O 1
ATOM 1568 N N . GLY A 1 196 ? -23.736 11.246 -37.201 1.00 32.34 196 GLY A N 1
ATOM 1569 C CA . GLY A 1 196 ? -24.069 11.828 -38.500 1.00 32.34 196 GLY A CA 1
ATOM 1570 C C . GLY A 1 196 ? -23.599 11.047 -39.720 1.00 32.34 196 GLY A C 1
ATOM 1571 O O . GLY A 1 196 ? -22.575 11.386 -40.286 1.00 32.34 196 GLY A O 1
ATOM 1572 N N . GLU A 1 197 ? -24.399 10.074 -40.169 1.00 33.47 197 GLU A N 1
ATOM 1573 C CA . GLU A 1 197 ? -24.765 9.943 -41.591 1.00 33.47 197 GLU A CA 1
ATOM 1574 C C . GLU A 1 197 ? -25.902 8.923 -41.759 1.00 33.47 197 GLU A C 1
ATOM 1576 O O . GLU A 1 197 ? -25.717 7.733 -41.999 1.00 33.47 197 GLU A O 1
ATOM 1581 N N . MET A 1 198 ? -27.131 9.421 -41.616 1.00 35.97 198 MET A N 1
ATOM 1582 C CA . MET A 1 198 ? -28.315 8.810 -42.208 1.00 35.97 198 MET A CA 1
ATOM 1583 C C . MET A 1 198 ? -29.241 9.944 -42.654 1.00 35.97 198 MET A C 1
ATOM 1585 O O . MET A 1 198 ? -29.995 10.462 -41.838 1.00 35.97 198 MET A O 1
ATOM 1589 N N . GLN A 1 199 ? -29.121 10.365 -43.921 1.00 38.75 199 GLN A N 1
ATOM 1590 C CA . GLN A 1 199 ? -30.204 10.876 -44.785 1.00 38.75 199 GLN A CA 1
ATOM 1591 C C . GLN A 1 199 ? -29.647 11.440 -46.109 1.00 38.75 199 GLN A C 1
ATOM 1593 O O . GLN A 1 199 ? -29.364 12.633 -46.211 1.00 38.75 199 GLN A O 1
ATOM 1598 N N . ARG A 1 200 ? -29.544 10.589 -47.136 1.00 36.47 200 ARG A N 1
ATOM 1599 C CA . ARG A 1 200 ? -30.258 10.664 -48.431 1.00 36.47 200 ARG A CA 1
ATOM 1600 C C . ARG A 1 200 ? -29.710 9.631 -49.408 1.00 36.47 200 ARG A C 1
ATOM 1602 O O . ARG A 1 200 ? -28.474 9.506 -49.492 1.00 36.47 200 ARG A O 1
#

Foldseek 3Di:
DDPDPPPCPPQPPVDLVSLQVVCVVCVVVAADDPPDALVVCVVVCVVPDDLADAEEAEQCFSHCNVVVSVVVRRDHYHYDHSHPSRVLNCLLVPQDAQRKDKDKDQDACVVPCVSQVDPSQQWDKFKAKAADPPDDFDPPDDDDDDSPHTQDADPSRHHDPPDDDRHNRIIMMIIIGGHPDDPPPPPDDDDPDDDDDDDD

Organism: Sesamum radiatum (NCBI:txid300843)

InterPro domains:
  IPR029063 S-adenosyl-L-methionine-dependent methyltransferase superfamily [G3DSA:3.40.50.150] (10-93)
  IPR029063 S-adenosyl-L-methionine-dependent methyltransferase superfamily [G3DSA:3.40.50.150] (94-181)
  IPR029063 S-adenosyl-L-methionine-dependent methyltransferase superfamily [SSF53335] (11-99)
  IPR051419 Lysine/N-terminal Methyltransferase Superfamily [PTHR12176] (11-93)

pLDDT: mean 79.63, std 16.96, range [31.27, 95.38]